Protein AF-E0ND37-F1 (afdb_monomer)

Solvent-accessible surface area (backbone atoms only — not comparable to full-atom values): 18775 Å² total; per-residue (Å²): 138,90,80,83,85,74,91,79,77,89,82,50,69,73,65,48,50,72,59,59,72,58,75,76,69,72,97,60,93,65,58,75,44,80,49,56,32,34,59,43,69,46,99,84,73,42,81,46,79,36,50,68,87,70,65,57,72,87,74,41,93,54,75,77,37,63,42,49,34,42,40,33,57,40,64,49,98,87,68,32,32,43,35,39,38,41,38,58,44,79,35,52,25,31,17,48,57,81,76,78,77,37,90,68,80,90,66,74,80,70,81,90,66,96,61,94,80,75,58,59,67,61,50,54,42,33,50,63,31,75,41,72,29,47,52,74,36,64,19,62,50,70,47,76,53,81,93,60,82,42,89,46,73,69,61,26,38,32,36,29,43,40,27,29,38,42,75,36,83,78,39,36,26,68,50,98,91,34,75,31,58,52,93,64,58,44,99,84,70,31,61,25,39,23,28,51,93,43,71,40,30,25,40,28,57,35,41,37,25,40,42,51,55,86,79,83,60,60,58,73,35,78,40,62,77,76,54,82,51,97,87,45,58,32,75,56,44,66,30,70,94,60,57,44,54,54,35,48,92,71,72,60,58,43,41,35,44,34,39,39,39,36,35,68,41,81,73,44,86,75,81,79,71,88,76,66,83,78,39,71,40,45,57,21,36,38,37,50,38,48,47,63,45,58,57,83,70,95,56,93,84,76,73,54,55,52,71,47,52,46,43,74,22,42,28,45,32,34,41,37,67

pLDDT: mean 73.29, std 17.71, range [32.44, 95.94]

Structure (mmCIF, N/CA/C/O backbone):
data_AF-E0ND37-F1
#
_entry.id   AF-E0ND37-F1
#
loop_
_atom_site.group_PDB
_atom_site.id
_atom_site.type_symbol
_atom_site.label_atom_id
_atom_site.label_alt_id
_atom_site.label_comp_id
_atom_site.label_asym_id
_atom_site.label_entity_id
_atom_site.label_seq_id
_atom_site.pdbx_PDB_ins_code
_atom_site.Cartn_x
_atom_site.Cartn_y
_atom_site.Cartn_z
_atom_site.occupancy
_atom_site.B_iso_or_equiv
_atom_site.auth_seq_id
_atom_site.auth_comp_id
_atom_site.auth_asym_id
_atom_site.auth_atom_id
_atom_site.pdbx_PDB_model_num
ATOM 1 N N . MET A 1 1 ? -39.762 -8.381 -19.586 1.00 32.69 1 MET A N 1
ATOM 2 C CA . MET A 1 1 ? -38.577 -9.189 -19.209 1.00 32.69 1 MET A CA 1
ATOM 3 C C . MET A 1 1 ? -37.412 -8.255 -18.938 1.00 32.69 1 MET A C 1
ATOM 5 O O . MET A 1 1 ? -36.973 -7.553 -19.835 1.00 32.69 1 MET A O 1
ATOM 9 N N . ASN A 1 2 ? -36.988 -8.199 -17.680 1.00 33.72 2 ASN A N 1
ATOM 10 C CA . ASN A 1 2 ? -36.024 -7.251 -17.135 1.00 33.72 2 ASN A CA 1
ATOM 11 C C . ASN A 1 2 ? -34.626 -7.901 -17.148 1.00 33.72 2 ASN A C 1
ATOM 13 O O . ASN A 1 2 ? -34.451 -8.954 -16.535 1.00 33.72 2 ASN A O 1
ATOM 17 N N . LYS A 1 3 ? -33.639 -7.326 -17.846 1.00 33.47 3 LYS A N 1
ATOM 18 C CA . LYS A 1 3 ? -32.223 -7.711 -17.699 1.00 33.47 3 LYS A CA 1
ATOM 19 C C . LYS A 1 3 ? -31.371 -6.460 -17.519 1.00 33.47 3 LYS A C 1
ATOM 21 O O . LYS A 1 3 ? -31.059 -5.736 -18.455 1.00 33.47 3 LYS A O 1
ATOM 26 N N . THR A 1 4 ? -31.012 -6.241 -16.264 1.00 33.81 4 THR A N 1
ATOM 27 C CA . THR A 1 4 ? -30.093 -5.236 -15.744 1.00 33.81 4 THR A CA 1
ATOM 28 C C . THR A 1 4 ? -28.696 -5.393 -16.354 1.00 33.81 4 THR A C 1
ATOM 30 O O . THR A 1 4 ? -28.002 -6.386 -16.126 1.00 33.81 4 THR A O 1
ATOM 33 N N . LEU A 1 5 ? -28.261 -4.377 -17.104 1.00 32.44 5 LEU A N 1
ATOM 34 C CA . LEU A 1 5 ? -26.879 -4.190 -17.550 1.00 32.44 5 LEU A CA 1
ATOM 35 C C . LEU A 1 5 ? -25.971 -3.997 -16.324 1.00 32.44 5 LEU A C 1
ATOM 37 O O . LEU A 1 5 ? -25.933 -2.938 -15.696 1.00 32.44 5 LEU A O 1
ATOM 41 N N . LYS A 1 6 ? -25.251 -5.059 -15.949 1.00 35.28 6 LYS A N 1
ATOM 42 C CA . LYS A 1 6 ? -24.263 -5.046 -14.866 1.00 35.28 6 LYS A CA 1
ATOM 43 C C . LYS A 1 6 ? -23.107 -4.096 -15.202 1.00 35.28 6 LYS A C 1
ATOM 45 O O . LYS A 1 6 ? -22.394 -4.288 -16.184 1.00 35.28 6 LYS A O 1
ATOM 50 N N . ARG A 1 7 ? -22.891 -3.126 -14.304 1.00 39.09 7 ARG A N 1
ATOM 51 C CA . ARG A 1 7 ? -21.672 -2.320 -14.105 1.00 39.09 7 ARG A CA 1
ATOM 52 C C . ARG A 1 7 ? -20.391 -3.085 -14.485 1.00 39.09 7 ARG A C 1
ATOM 54 O O . ARG A 1 7 ? -19.920 -3.918 -13.714 1.00 39.09 7 ARG A O 1
ATOM 61 N N . ARG A 1 8 ? -19.785 -2.757 -15.630 1.00 35.75 8 ARG A N 1
ATOM 62 C CA . ARG A 1 8 ? -18.406 -3.171 -15.970 1.00 35.75 8 ARG A CA 1
ATOM 63 C C . ARG A 1 8 ? -17.597 -2.119 -16.743 1.00 35.75 8 ARG A C 1
ATOM 65 O O . ARG A 1 8 ? -16.593 -2.460 -17.351 1.00 35.75 8 ARG A O 1
ATOM 72 N N . VAL A 1 9 ? -18.001 -0.845 -16.704 1.00 34.78 9 VAL A N 1
ATOM 73 C CA . VAL A 1 9 ? -17.451 0.183 -17.615 1.00 34.78 9 VAL A CA 1
ATOM 74 C C . VAL A 1 9 ? -16.392 1.111 -16.988 1.00 34.78 9 VAL A C 1
ATOM 76 O O . VAL A 1 9 ? -15.631 1.727 -17.717 1.00 34.78 9 VAL A O 1
ATOM 79 N N . PHE A 1 10 ? -16.197 1.159 -15.667 1.00 35.25 10 PHE A N 1
ATOM 80 C CA . PHE A 1 10 ? -15.344 2.203 -15.054 1.00 35.25 10 PHE A CA 1
ATOM 81 C C . PHE A 1 10 ? -13.968 1.757 -14.515 1.00 35.25 10 PHE A C 1
ATOM 83 O O . PHE A 1 10 ? -13.512 2.265 -13.499 1.00 35.25 10 PHE A O 1
ATOM 90 N N . ARG A 1 11 ? -13.266 0.830 -15.184 1.00 42.66 11 ARG A N 1
ATOM 91 C CA . ARG A 1 11 ? -11.842 0.527 -14.871 1.00 42.66 11 ARG A CA 1
ATOM 92 C C . ARG A 1 11 ? -10.844 0.874 -15.988 1.00 42.66 11 ARG A C 1
ATOM 94 O O . ARG A 1 11 ? -9.672 0.553 -15.862 1.00 42.66 11 ARG A O 1
ATOM 101 N N . HIS A 1 12 ? -11.281 1.516 -17.074 1.00 43.03 12 HIS A N 1
ATOM 102 C CA . HIS A 1 12 ? -10.443 1.713 -18.271 1.00 43.03 12 HIS A CA 1
ATOM 103 C C . HIS A 1 12 ? -10.025 3.167 -18.548 1.00 43.03 12 HIS A C 1
ATOM 105 O O . HIS A 1 12 ? -9.268 3.400 -19.485 1.00 43.03 12 HIS A O 1
ATOM 111 N N . THR A 1 13 ? -10.449 4.143 -17.740 1.00 44.44 13 THR A N 1
ATOM 112 C CA . THR A 1 13 ? -10.239 5.568 -18.053 1.00 44.44 13 THR A CA 1
ATOM 113 C C . THR A 1 13 ? -8.777 6.014 -17.919 1.00 44.44 13 THR A C 1
ATOM 115 O O . THR A 1 13 ? -8.304 6.785 -18.747 1.00 44.44 13 THR A O 1
ATOM 118 N N . ALA A 1 14 ? -8.027 5.491 -16.941 1.00 44.53 14 ALA A N 1
ATOM 119 C CA . ALA A 1 14 ? -6.601 5.814 -16.786 1.00 44.53 14 ALA A CA 1
ATOM 120 C C . ALA A 1 14 ? -5.729 5.144 -17.866 1.00 44.53 14 ALA A C 1
ATOM 122 O O . ALA A 1 14 ? -4.794 5.749 -18.384 1.00 44.53 14 ALA A O 1
ATOM 123 N N . LEU A 1 15 ? -6.092 3.918 -18.260 1.00 44.75 15 LEU A N 1
ATOM 124 C CA . LEU A 1 15 ? -5.370 3.128 -19.258 1.00 44.75 15 LEU A CA 1
ATOM 125 C C . LEU A 1 15 ? -5.496 3.722 -20.674 1.00 44.75 15 LEU A C 1
ATOM 127 O O . LEU A 1 15 ? -4.537 3.712 -21.441 1.00 44.75 15 LEU A O 1
ATOM 131 N N . TYR A 1 16 ? -6.669 4.272 -21.011 1.00 41.34 16 TYR A N 1
ATOM 132 C CA . TYR A 1 16 ? -6.922 4.894 -22.315 1.00 41.34 16 TYR A CA 1
ATOM 133 C C . TYR A 1 16 ? -6.215 6.244 -22.486 1.00 41.34 16 TYR A C 1
ATOM 135 O O . TYR A 1 16 ? -5.808 6.574 -23.597 1.00 41.34 16 TYR A O 1
ATOM 143 N N . ALA A 1 17 ? -6.023 7.010 -21.406 1.00 45.31 17 ALA A N 1
ATOM 144 C CA . ALA A 1 17 ? -5.330 8.297 -21.469 1.00 45.31 17 ALA A CA 1
ATOM 145 C C . ALA A 1 17 ? -3.858 8.136 -21.889 1.00 45.31 17 ALA A C 1
ATOM 147 O O . ALA A 1 17 ? -3.373 8.893 -22.726 1.00 45.31 17 ALA A O 1
ATOM 148 N N . ALA A 1 18 ? -3.168 7.105 -21.389 1.00 41.81 18 ALA A N 1
ATOM 149 C CA . ALA A 1 18 ? -1.790 6.810 -21.784 1.00 41.81 18 ALA A CA 1
ATOM 150 C C . ALA A 1 18 ? -1.661 6.392 -23.261 1.00 41.81 18 ALA A C 1
ATOM 152 O O . ALA A 1 18 ? -0.642 6.663 -23.884 1.00 41.81 18 ALA A O 1
ATOM 153 N N . ILE A 1 19 ? -2.691 5.762 -23.834 1.00 43.78 19 ILE A N 1
ATOM 154 C CA . ILE A 1 19 ? -2.711 5.360 -25.249 1.00 43.78 19 ILE A CA 1
ATOM 155 C C . ILE A 1 19 ? -3.055 6.562 -26.151 1.00 43.78 19 ILE A C 1
ATOM 157 O O . ILE A 1 19 ? -2.402 6.768 -27.169 1.00 43.78 19 ILE A O 1
ATOM 161 N N . LEU A 1 20 ? -4.035 7.389 -25.764 1.00 43.53 20 LEU A N 1
ATOM 162 C CA . LEU A 1 20 ? -4.524 8.518 -26.572 1.00 43.53 20 LEU A CA 1
ATOM 163 C C . LEU A 1 20 ? -3.588 9.736 -26.587 1.00 43.53 20 LEU A C 1
ATOM 165 O O . LEU A 1 20 ? -3.527 10.439 -27.596 1.00 43.53 20 LEU A O 1
ATOM 169 N N . MET A 1 21 ? -2.843 9.998 -25.507 1.00 46.16 21 MET A N 1
ATOM 170 C CA . MET A 1 21 ? -1.981 11.189 -25.428 1.00 46.16 21 MET A CA 1
ATOM 171 C C . MET A 1 21 ? -0.735 11.133 -26.330 1.00 46.16 21 MET A C 1
ATOM 173 O O . MET A 1 21 ? -0.086 12.159 -26.505 1.00 46.16 21 MET A O 1
ATOM 177 N N . PHE A 1 22 ? -0.414 9.988 -26.945 1.00 49.34 22 PHE A N 1
ATOM 178 C CA . PHE A 1 22 ? 0.781 9.844 -27.795 1.00 49.34 22 PHE A CA 1
ATOM 179 C C . PHE A 1 22 ? 0.488 9.532 -29.264 1.00 49.34 22 PHE A C 1
ATOM 181 O O . PHE A 1 22 ? 1.399 9.567 -30.087 1.00 49.34 22 PHE A O 1
ATOM 188 N N . SER A 1 23 ? -0.776 9.319 -29.634 1.00 40.38 23 SER A N 1
ATOM 189 C CA . SER A 1 23 ? -1.197 9.256 -31.041 1.00 40.38 23 SER A CA 1
ATOM 190 C C . SER A 1 23 ? -1.141 10.612 -31.766 1.00 40.38 23 SER A C 1
ATOM 192 O O . SER A 1 23 ? -1.279 10.647 -32.985 1.00 40.38 23 SER A O 1
ATOM 194 N N . HIS A 1 24 ? -0.913 11.726 -31.055 1.00 41.03 24 HIS A N 1
ATOM 195 C CA . HIS A 1 24 ? -0.895 13.074 -31.643 1.00 41.03 24 HIS A CA 1
ATOM 196 C C . HIS A 1 24 ? 0.490 13.637 -31.994 1.00 41.03 24 HIS A C 1
ATOM 198 O O . HIS A 1 24 ? 0.567 14.731 -32.550 1.00 41.03 24 HIS A O 1
ATOM 204 N N . THR A 1 25 ? 1.582 12.907 -31.758 1.00 42.94 25 THR A N 1
ATOM 205 C CA . THR A 1 25 ? 2.928 13.351 -32.154 1.00 42.94 25 THR A CA 1
ATOM 206 C C . THR A 1 25 ? 3.484 12.466 -33.267 1.00 42.94 25 THR A C 1
ATOM 208 O O . THR A 1 25 ? 4.205 11.515 -33.002 1.00 42.94 25 THR A O 1
ATOM 211 N N . GLY A 1 26 ? 3.126 12.800 -34.510 1.00 36.81 26 GLY A N 1
ATOM 212 C CA . GLY A 1 26 ? 3.921 12.549 -35.719 1.00 36.81 26 GLY A CA 1
ATOM 213 C C . GLY A 1 26 ? 4.283 11.100 -36.076 1.00 36.81 26 GLY A C 1
ATOM 214 O O . GLY A 1 26 ? 5.267 10.562 -35.589 1.00 36.81 26 GLY A O 1
ATOM 215 N N . GLY A 1 27 ? 3.566 10.538 -37.056 1.00 37.88 27 GLY A N 1
ATOM 216 C CA . GLY A 1 27 ? 4.151 9.722 -38.134 1.00 37.88 27 GLY A CA 1
ATOM 217 C C . GLY A 1 27 ? 5.128 8.605 -37.750 1.00 37.88 27 GLY A C 1
ATOM 218 O O . GLY A 1 27 ? 6.195 8.503 -38.341 1.00 37.88 27 GLY A O 1
ATOM 219 N N . GLY A 1 28 ? 4.772 7.750 -36.798 1.00 45.62 28 GLY A N 1
ATOM 220 C CA . GLY A 1 28 ? 5.502 6.518 -36.512 1.00 45.62 28 GLY A CA 1
ATOM 221 C C . GLY A 1 28 ? 4.582 5.566 -35.769 1.00 45.62 28 GLY A C 1
ATOM 222 O O . GLY A 1 28 ? 4.086 5.913 -34.701 1.00 45.62 28 GLY A O 1
ATOM 223 N N . GLY A 1 29 ? 4.288 4.403 -36.355 1.00 48.50 29 GLY A N 1
ATOM 224 C CA . GLY A 1 29 ? 3.382 3.414 -35.773 1.00 48.50 29 GLY A CA 1
ATOM 225 C C . GLY A 1 29 ? 3.858 2.984 -34.388 1.00 48.50 29 GLY A C 1
ATOM 226 O O . GLY A 1 29 ? 4.787 2.194 -34.260 1.00 48.50 29 GLY A O 1
ATOM 227 N N . ALA A 1 30 ? 3.240 3.532 -33.349 1.00 56.53 30 ALA A N 1
ATOM 228 C CA . ALA A 1 30 ? 3.523 3.172 -31.975 1.00 56.53 30 ALA A CA 1
ATOM 229 C C . ALA A 1 30 ? 2.706 1.940 -31.599 1.00 56.53 30 ALA A C 1
ATOM 231 O O . ALA A 1 30 ? 1.483 2.021 -31.474 1.00 56.53 30 ALA A O 1
ATOM 232 N N . GLN A 1 31 ? 3.371 0.805 -31.408 1.00 67.44 31 GLN A N 1
ATOM 233 C CA . GLN A 1 31 ? 2.721 -0.392 -30.892 1.00 67.44 31 GLN A CA 1
ATOM 234 C C . GLN A 1 31 ? 2.854 -0.411 -29.367 1.00 67.44 31 GLN A C 1
ATOM 236 O O . GLN A 1 31 ? 3.958 -0.435 -28.826 1.00 67.44 31 GLN A O 1
ATOM 241 N N . ALA A 1 32 ? 1.716 -0.351 -28.675 1.00 79.25 32 ALA A N 1
ATOM 242 C CA . ALA A 1 32 ? 1.649 -0.548 -27.234 1.00 79.25 32 ALA A CA 1
ATOM 243 C C . ALA A 1 32 ? 1.527 -2.049 -26.941 1.00 79.25 32 ALA A C 1
ATOM 245 O O . ALA A 1 32 ? 0.585 -2.706 -27.386 1.00 79.25 32 ALA A O 1
ATOM 246 N N . GLU A 1 33 ? 2.468 -2.589 -26.180 1.00 84.38 33 GLU A N 1
ATOM 247 C CA . GLU A 1 33 ? 2.463 -3.969 -25.713 1.00 84.38 33 GLU A CA 1
ATOM 248 C C . GLU A 1 33 ? 1.926 -4.032 -24.284 1.00 84.38 33 GLU A C 1
ATOM 250 O O . GLU A 1 33 ? 2.310 -3.244 -23.421 1.00 84.38 33 GLU A O 1
ATOM 255 N N . THR A 1 34 ? 1.039 -4.987 -24.012 1.00 86.06 34 THR A N 1
ATOM 256 C CA . THR A 1 34 ? 0.569 -5.269 -22.650 1.00 86.06 34 THR A CA 1
ATOM 257 C C . THR A 1 34 ? 1.223 -6.546 -22.155 1.00 86.06 34 THR A C 1
ATOM 259 O O . THR A 1 34 ? 1.099 -7.590 -22.789 1.00 86.06 34 THR A O 1
ATOM 262 N N . HIS A 1 35 ? 1.876 -6.469 -21.000 1.00 84.69 35 HIS A N 1
ATOM 263 C CA . HIS A 1 35 ? 2.583 -7.588 -20.387 1.00 84.69 35 HIS A CA 1
ATOM 264 C C . HIS A 1 35 ? 1.956 -7.915 -19.033 1.00 84.69 35 HIS A C 1
ATOM 266 O O . HIS A 1 35 ? 1.857 -7.046 -18.163 1.00 84.69 35 HIS A O 1
ATOM 272 N N . ASN A 1 36 ? 1.549 -9.171 -18.844 1.00 86.25 36 ASN A N 1
ATOM 273 C CA . ASN A 1 36 ? 0.969 -9.647 -17.589 1.00 86.25 36 ASN A CA 1
ATOM 274 C C . ASN A 1 36 ? 2.044 -10.249 -16.673 1.00 86.25 36 ASN A C 1
ATOM 276 O O . ASN A 1 36 ? 3.036 -10.831 -17.115 1.00 86.25 36 ASN A O 1
ATOM 280 N N . TYR A 1 37 ? 1.838 -10.126 -15.369 1.00 85.19 37 TYR A N 1
ATOM 281 C CA . TYR A 1 37 ? 2.651 -10.761 -14.335 1.00 85.19 37 TYR A CA 1
ATOM 282 C C . TYR A 1 37 ? 1.825 -10.900 -13.056 1.00 85.19 37 TYR A C 1
ATOM 284 O O . TYR A 1 37 ? 0.762 -10.302 -12.926 1.00 85.19 37 TYR A O 1
ATOM 292 N N . ALA A 1 38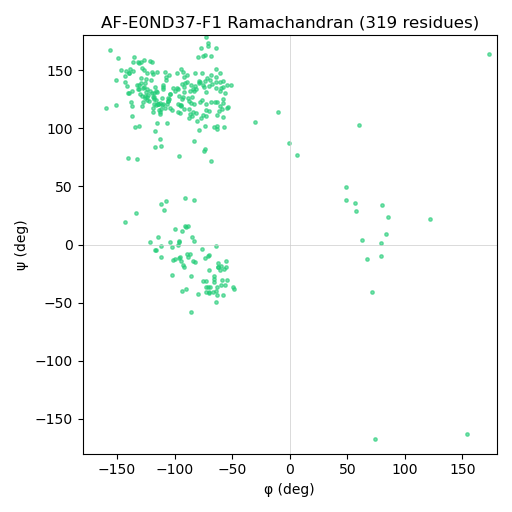 ? 2.296 -11.679 -12.093 1.00 85.44 38 ALA A N 1
ATOM 293 C CA . ALA A 1 38 ? 1.668 -11.791 -10.785 1.00 85.44 38 ALA A CA 1
ATOM 294 C C . ALA A 1 38 ? 2.670 -11.466 -9.685 1.00 85.44 38 ALA A C 1
ATOM 296 O O . ALA A 1 38 ? 3.861 -11.762 -9.802 1.00 85.44 38 ALA A O 1
ATOM 297 N N . ILE A 1 39 ? 2.166 -10.881 -8.602 1.00 84.56 39 ILE A N 1
ATOM 298 C CA . ILE A 1 39 ? 2.932 -10.676 -7.374 1.00 84.56 39 ILE A CA 1
ATOM 299 C C . ILE A 1 39 ? 2.257 -11.501 -6.293 1.00 84.56 39 ILE A C 1
ATOM 301 O O . ILE A 1 39 ? 1.076 -11.312 -6.002 1.00 84.56 39 ILE A O 1
ATOM 305 N N . VAL A 1 40 ? 2.992 -12.436 -5.708 1.00 80.50 40 VAL A N 1
ATOM 306 C CA . VAL A 1 40 ? 2.437 -13.383 -4.744 1.00 80.50 40 VAL A CA 1
ATOM 307 C C . VAL A 1 40 ? 3.293 -13.450 -3.496 1.00 80.50 40 VAL A C 1
ATOM 309 O O . VAL A 1 40 ? 4.485 -13.168 -3.526 1.00 80.50 40 VAL A O 1
ATOM 312 N N . MET A 1 41 ? 2.661 -13.857 -2.399 1.00 78.06 41 MET A N 1
ATOM 313 C CA . MET A 1 41 ? 3.387 -14.411 -1.264 1.00 78.06 41 MET A CA 1
ATOM 314 C C . MET A 1 41 ? 3.525 -15.908 -1.525 1.00 78.06 41 MET A C 1
ATOM 316 O O . MET A 1 41 ? 2.520 -16.580 -1.776 1.00 78.06 41 MET A O 1
ATOM 320 N N . ASN A 1 42 ? 4.751 -16.420 -1.530 1.00 74.56 42 ASN A N 1
ATOM 321 C CA . ASN A 1 42 ? 5.003 -17.848 -1.674 1.00 74.56 42 ASN A CA 1
ATOM 322 C C . ASN A 1 42 ? 4.624 -18.609 -0.384 1.00 74.56 42 ASN A C 1
ATOM 324 O O . ASN A 1 42 ? 4.216 -18.019 0.616 1.00 74.56 42 ASN A O 1
ATOM 328 N N . GLU A 1 43 ? 4.776 -19.933 -0.388 1.00 73.69 43 GLU A N 1
ATOM 329 C CA . GLU A 1 43 ? 4.438 -20.793 0.760 1.00 73.69 43 GLU A CA 1
ATOM 330 C C . GLU A 1 43 ? 5.260 -20.493 2.023 1.00 73.69 43 GLU A C 1
ATOM 332 O O . GLU A 1 43 ? 4.838 -20.819 3.128 1.00 73.69 43 GLU A O 1
ATOM 337 N N . ARG A 1 44 ? 6.411 -19.830 1.872 1.00 71.50 44 ARG A N 1
ATOM 338 C CA . ARG A 1 44 ? 7.280 -19.376 2.967 1.00 71.50 44 ARG A CA 1
ATOM 339 C C . ARG A 1 44 ? 6.978 -17.938 3.398 1.00 71.50 44 ARG A C 1
ATOM 341 O O . ARG A 1 44 ? 7.770 -17.348 4.123 1.00 71.50 44 ARG A O 1
ATOM 348 N N . ASN A 1 45 ? 5.862 -17.370 2.935 1.00 71.44 45 ASN A N 1
ATOM 349 C CA . ASN A 1 45 ? 5.470 -15.982 3.162 1.00 71.44 45 ASN A CA 1
ATOM 350 C C . ASN A 1 45 ? 6.528 -14.965 2.690 1.00 71.44 45 ASN A C 1
ATOM 352 O O . ASN A 1 45 ? 6.717 -13.925 3.309 1.00 71.44 45 ASN A O 1
ATOM 356 N N . GLN A 1 46 ? 7.211 -15.263 1.583 1.00 73.94 46 GLN A N 1
ATOM 357 C CA . GLN A 1 46 ? 8.143 -14.346 0.928 1.00 73.94 46 GLN A CA 1
ATOM 358 C C . GLN A 1 46 ? 7.529 -13.823 -0.369 1.00 73.94 46 GLN A C 1
ATOM 360 O O . GLN A 1 46 ? 6.833 -14.552 -1.082 1.00 73.94 46 GLN A O 1
ATOM 365 N N . LEU A 1 47 ? 7.813 -12.565 -0.685 1.00 78.25 47 LEU A N 1
ATOM 366 C CA . LEU A 1 47 ? 7.405 -11.928 -1.931 1.00 78.25 47 LEU A CA 1
ATOM 367 C C . LEU A 1 47 ? 8.059 -12.595 -3.148 1.00 78.25 47 LEU A C 1
ATOM 369 O O . LEU A 1 47 ? 9.268 -12.821 -3.179 1.00 78.25 47 LEU A O 1
ATOM 373 N N . ASP A 1 48 ? 7.256 -12.841 -4.177 1.00 78.06 48 ASP A N 1
ATOM 374 C CA . ASP A 1 48 ? 7.682 -13.456 -5.429 1.00 78.06 48 ASP A CA 1
ATOM 375 C C . ASP A 1 48 ? 6.975 -12.788 -6.618 1.00 78.06 48 ASP A C 1
ATOM 377 O O . ASP A 1 48 ? 5.771 -12.513 -6.573 1.00 78.06 48 ASP A O 1
ATOM 381 N N . VAL A 1 49 ? 7.728 -12.517 -7.688 1.00 81.38 49 VAL A N 1
ATOM 382 C CA . VAL A 1 49 ? 7.215 -11.908 -8.922 1.00 81.38 49 VAL A CA 1
ATOM 383 C C . VAL A 1 49 ? 7.295 -12.928 -10.043 1.00 81.38 49 VAL A C 1
ATOM 385 O O . VAL A 1 49 ? 8.375 -13.274 -10.522 1.00 81.38 49 VAL A O 1
ATOM 388 N N . ARG A 1 50 ? 6.128 -13.371 -10.506 1.00 80.94 50 ARG A N 1
ATOM 389 C CA . ARG A 1 50 ? 5.996 -14.416 -11.522 1.00 80.94 50 ARG A CA 1
ATOM 390 C C . ARG A 1 50 ? 5.599 -13.804 -12.850 1.00 80.94 50 ARG A C 1
ATOM 392 O O . ARG A 1 50 ? 4.612 -13.075 -12.935 1.00 80.94 50 ARG A O 1
ATOM 399 N N . ARG A 1 51 ? 6.367 -14.093 -13.897 1.00 79.31 51 ARG A N 1
ATOM 400 C CA . ARG A 1 51 ? 6.058 -13.636 -15.258 1.00 79.31 51 ARG A CA 1
ATOM 401 C C . ARG A 1 51 ? 4.894 -14.429 -15.837 1.00 79.31 51 ARG A C 1
ATOM 403 O O . ARG A 1 51 ? 4.570 -15.508 -15.339 1.00 79.31 51 ARG A O 1
ATOM 410 N N . ASP A 1 52 ? 4.295 -13.906 -16.900 1.00 74.38 52 ASP A N 1
ATOM 411 C CA . ASP A 1 52 ? 3.322 -14.666 -17.681 1.00 74.38 52 ASP A CA 1
ATOM 412 C C . ASP A 1 52 ? 3.883 -16.050 -18.068 1.00 74.38 52 ASP A C 1
ATOM 414 O O . ASP A 1 52 ? 5.069 -16.190 -18.379 1.00 74.38 52 ASP A O 1
ATOM 418 N N . GLY A 1 53 ? 3.054 -17.086 -17.945 1.00 74.94 53 GLY A N 1
ATOM 419 C CA . GLY A 1 53 ? 3.447 -18.492 -18.109 1.00 74.94 53 GLY A CA 1
ATOM 420 C C . GLY A 1 53 ? 4.156 -19.155 -16.912 1.00 74.94 53 GLY A C 1
ATOM 421 O O . GLY A 1 53 ? 4.295 -20.375 -16.909 1.00 74.94 53 GLY A O 1
ATOM 422 N N . GLN A 1 54 ? 4.566 -18.414 -15.872 1.00 75.38 54 GLN A N 1
ATOM 423 C CA . GLN A 1 54 ? 5.197 -18.976 -14.655 1.00 75.38 54 GLN A CA 1
ATOM 424 C C . GLN A 1 54 ? 4.218 -19.201 -13.492 1.00 75.38 54 GLN A C 1
ATOM 426 O O . GLN A 1 54 ? 4.614 -19.589 -12.391 1.00 75.38 54 GLN A O 1
ATOM 431 N N . TYR A 1 55 ? 2.934 -18.925 -13.697 1.00 73.81 55 TYR A N 1
ATOM 432 C CA . TYR A 1 55 ? 1.894 -19.135 -12.700 1.00 73.81 55 TYR A CA 1
ATOM 433 C C . TYR A 1 55 ? 0.589 -19.539 -13.375 1.00 73.81 55 TYR A C 1
ATOM 435 O O . TYR A 1 55 ? 0.297 -19.128 -14.496 1.00 73.81 55 TYR A O 1
ATOM 443 N N . GLN A 1 56 ? -0.225 -20.324 -12.673 1.00 70.00 56 GLN A N 1
ATOM 444 C CA . GLN A 1 56 ? -1.596 -20.579 -13.093 1.00 70.00 56 GLN A CA 1
ATOM 445 C C . GLN A 1 56 ? -2.528 -19.629 -12.352 1.00 70.00 56 GLN A C 1
ATOM 447 O O . GLN A 1 56 ? -2.530 -19.569 -11.122 1.00 70.00 56 GLN A O 1
ATOM 452 N N . LYS A 1 57 ? -3.378 -18.914 -13.088 1.00 69.44 57 LYS A N 1
ATOM 453 C CA . LYS A 1 57 ? -4.338 -17.969 -12.500 1.00 69.44 57 LYS A CA 1
ATOM 454 C C . LYS A 1 57 ? -5.301 -18.635 -11.508 1.00 69.44 57 LYS A C 1
ATOM 456 O O . LYS A 1 57 ? -5.723 -18.006 -10.544 1.00 69.44 57 LYS A O 1
ATOM 461 N N . SER A 1 58 ? -5.614 -19.914 -11.717 1.00 65.25 58 SER A N 1
ATOM 462 C CA . SER A 1 58 ? -6.414 -20.751 -10.811 1.00 65.25 58 SER A CA 1
ATOM 463 C C . SER A 1 58 ? -5.742 -21.015 -9.460 1.00 65.25 58 SER A C 1
ATOM 465 O O . SER A 1 58 ? -6.443 -21.214 -8.475 1.00 65.25 58 SER A O 1
ATOM 467 N N . THR A 1 59 ? -4.407 -20.995 -9.405 1.00 66.00 59 THR A N 1
ATOM 468 C CA . THR A 1 59 ? -3.621 -21.266 -8.186 1.00 66.00 59 THR A CA 1
ATOM 469 C C . THR A 1 59 ? -3.341 -20.022 -7.345 1.00 66.00 59 THR A C 1
ATOM 471 O O . THR A 1 59 ? -2.842 -20.125 -6.226 1.00 66.00 59 THR A O 1
ATOM 474 N N . LEU A 1 60 ? -3.677 -18.832 -7.851 1.00 68.25 60 LEU A N 1
ATOM 475 C CA . LEU A 1 60 ? -3.574 -17.601 -7.079 1.00 68.25 60 LEU A CA 1
ATOM 476 C C . LEU A 1 60 ? -4.688 -17.584 -6.026 1.00 68.25 60 LEU A C 1
ATOM 478 O O . LEU A 1 60 ? -5.860 -17.428 -6.370 1.00 68.25 60 LEU A O 1
ATOM 482 N N . LYS A 1 61 ? -4.312 -17.724 -4.745 1.00 60.56 61 LYS A N 1
ATOM 483 C CA . LYS A 1 61 ? -5.234 -17.649 -3.590 1.00 60.56 61 LYS A CA 1
ATOM 484 C C . LYS A 1 61 ? -6.149 -16.420 -3.662 1.00 60.56 61 LYS A C 1
ATOM 486 O O . LYS A 1 61 ? -7.339 -16.529 -3.394 1.00 60.56 61 LYS A O 1
ATOM 491 N N . ASP A 1 62 ? -5.596 -15.297 -4.119 1.00 63.50 62 ASP A N 1
ATOM 492 C CA . ASP A 1 62 ? -6.334 -14.079 -4.432 1.00 63.50 62 ASP A CA 1
ATOM 493 C C . ASP A 1 62 ? -6.236 -13.804 -5.937 1.00 63.50 62 ASP A C 1
ATOM 495 O O . ASP A 1 62 ? -5.211 -13.324 -6.429 1.00 63.50 62 ASP A O 1
ATOM 499 N N . LYS A 1 63 ? -7.317 -14.072 -6.681 1.00 52.56 63 LYS A N 1
ATOM 500 C CA . LYS A 1 63 ? -7.414 -13.820 -8.136 1.00 52.56 63 LYS A CA 1
ATOM 501 C C . LYS A 1 63 ? -7.123 -12.358 -8.533 1.00 52.56 63 LYS A C 1
ATOM 503 O O . LYS A 1 63 ? -6.885 -12.091 -9.707 1.00 52.56 63 LYS A O 1
ATOM 508 N N . ASP A 1 64 ? -7.109 -11.441 -7.563 1.00 59.41 64 ASP A N 1
ATOM 509 C CA . ASP A 1 64 ? -6.825 -10.007 -7.709 1.00 59.41 64 ASP A CA 1
ATOM 510 C C . ASP A 1 64 ? -5.323 -9.659 -7.725 1.00 59.41 64 ASP A C 1
ATOM 512 O O . ASP A 1 64 ? -4.974 -8.481 -7.748 1.00 59.41 64 ASP A O 1
ATOM 516 N N . ARG A 1 65 ? -4.415 -10.643 -7.670 1.00 73.56 65 ARG A N 1
ATOM 517 C CA . ARG A 1 65 ? -2.954 -10.413 -7.616 1.00 73.56 65 ARG A CA 1
ATOM 518 C C . ARG A 1 65 ? -2.236 -10.491 -8.968 1.00 73.56 65 ARG A C 1
ATOM 520 O O . ARG A 1 65 ? -1.016 -10.336 -9.031 1.00 73.56 65 ARG A O 1
ATOM 527 N N . GLU A 1 66 ? -2.991 -10.683 -10.047 1.00 80.25 66 GLU A N 1
ATOM 528 C CA . GLU A 1 66 ? -2.504 -10.431 -11.404 1.00 80.25 66 GLU A CA 1
ATOM 529 C C . GLU A 1 66 ? -2.321 -8.921 -11.610 1.00 80.25 66 GLU A C 1
ATOM 531 O O . GLU A 1 66 ? -3.078 -8.083 -11.104 1.00 80.25 66 GLU A O 1
ATOM 536 N N . ARG A 1 67 ? -1.265 -8.572 -12.326 1.00 83.44 67 ARG A N 1
ATOM 537 C CA . ARG A 1 67 ? -0.852 -7.220 -12.661 1.00 83.44 67 ARG A CA 1
ATOM 538 C C . ARG A 1 67 ? -0.566 -7.170 -14.148 1.00 83.44 67 ARG A C 1
ATOM 540 O O . ARG A 1 67 ? -0.255 -8.177 -14.784 1.00 83.44 67 ARG A O 1
ATOM 547 N N . LYS A 1 68 ? -0.650 -5.967 -14.690 1.00 85.12 68 LYS A N 1
ATOM 548 C CA . LYS A 1 68 ? -0.256 -5.690 -16.060 1.00 85.12 68 LYS A CA 1
ATOM 549 C C . LYS A 1 68 ? 0.540 -4.406 -16.094 1.00 85.12 68 LYS A C 1
ATOM 551 O O . LYS A 1 68 ? 0.284 -3.498 -15.303 1.00 85.12 68 LYS A O 1
ATOM 556 N N . PHE A 1 69 ? 1.463 -4.335 -17.031 1.00 86.69 69 PHE A N 1
ATOM 557 C CA . PHE A 1 69 ? 2.073 -3.078 -17.415 1.00 86.69 69 PHE A CA 1
ATOM 558 C C . PHE A 1 69 ? 1.948 -2.891 -18.918 1.00 86.69 69 PHE A C 1
ATOM 560 O O . PHE A 1 69 ? 1.881 -3.860 -19.678 1.00 86.69 69 PHE A O 1
ATOM 567 N N . ILE A 1 70 ? 1.879 -1.631 -19.329 1.00 85.94 70 ILE A N 1
ATOM 568 C CA . ILE A 1 70 ? 1.932 -1.254 -20.738 1.00 85.94 70 ILE A CA 1
ATOM 569 C C . ILE A 1 70 ? 3.344 -0.792 -21.031 1.00 85.94 70 ILE A C 1
ATOM 571 O O . ILE A 1 70 ? 3.882 0.029 -20.290 1.00 85.94 70 ILE A O 1
ATOM 575 N N . TYR A 1 71 ? 3.914 -1.304 -22.111 1.00 87.12 71 TYR A N 1
ATOM 576 C CA . TYR A 1 71 ? 5.174 -0.850 -22.664 1.00 87.12 71 TYR A CA 1
ATOM 577 C C . TYR A 1 71 ? 4.950 -0.325 -24.078 1.00 87.12 71 TYR A C 1
ATOM 579 O O . TYR A 1 71 ? 4.398 -1.021 -24.924 1.00 87.12 71 TYR A O 1
ATOM 587 N N . THR A 1 72 ? 5.399 0.896 -24.336 1.00 85.94 72 THR A N 1
ATOM 588 C CA . THR A 1 72 ? 5.398 1.488 -25.672 1.00 85.94 72 THR A CA 1
ATOM 589 C C . THR A 1 72 ? 6.814 1.913 -26.008 1.00 85.94 72 THR A C 1
ATOM 591 O O . THR A 1 72 ? 7.480 2.566 -25.201 1.00 85.94 72 THR A O 1
ATOM 594 N N . SER A 1 73 ? 7.261 1.578 -27.215 1.00 83.31 73 SER A N 1
ATOM 595 C CA . SER A 1 73 ? 8.535 2.043 -27.748 1.00 83.31 73 SER A CA 1
ATOM 596 C C . SER A 1 73 ? 8.326 2.722 -29.092 1.00 83.31 73 SER A C 1
ATOM 598 O O . SER A 1 73 ? 7.692 2.165 -29.985 1.00 83.31 73 SER A O 1
ATOM 600 N N . GLN A 1 74 ? 8.838 3.941 -29.230 1.00 83.38 74 GLN A N 1
ATOM 601 C CA . GLN A 1 74 ? 8.755 4.727 -30.459 1.00 83.38 74 GLN A CA 1
ATOM 602 C C . GLN A 1 74 ? 10.141 5.231 -30.832 1.00 83.38 74 GLN A C 1
ATOM 604 O O . GLN A 1 74 ? 10.910 5.614 -29.957 1.00 83.38 74 GLN A O 1
ATOM 609 N N . LYS A 1 75 ? 10.461 5.284 -32.122 1.00 81.62 75 LYS A N 1
ATOM 610 C CA . LYS A 1 75 ? 11.694 5.910 -32.607 1.00 81.62 75 LYS A CA 1
ATOM 611 C C . LYS A 1 75 ? 11.337 7.244 -33.249 1.00 81.62 75 LYS A C 1
ATOM 613 O O . LYS A 1 75 ? 10.497 7.272 -34.143 1.00 81.62 75 LYS A O 1
ATOM 618 N N . ASN A 1 76 ? 11.929 8.339 -32.779 1.00 77.44 76 ASN A N 1
ATOM 619 C CA . ASN A 1 76 ? 11.727 9.649 -33.397 1.00 77.44 76 ASN A CA 1
ATOM 620 C C . ASN A 1 76 ? 12.552 9.780 -34.694 1.00 77.44 76 ASN A C 1
ATOM 622 O O . ASN A 1 76 ? 13.433 8.963 -34.972 1.00 77.44 76 ASN A O 1
ATOM 626 N N . SER A 1 77 ? 12.295 10.832 -35.479 1.00 72.81 77 SER A N 1
ATOM 627 C CA . SER A 1 77 ? 13.001 11.092 -36.747 1.00 72.81 77 SER A CA 1
ATOM 628 C C . SER A 1 77 ? 14.516 11.285 -36.586 1.00 72.81 77 SER A C 1
ATOM 630 O O . SER A 1 77 ? 15.258 11.076 -37.537 1.00 72.81 77 SER A O 1
ATOM 632 N N . GLY A 1 78 ? 14.981 11.640 -35.381 1.00 72.12 78 GLY A N 1
ATOM 633 C CA . GLY A 1 78 ? 16.400 11.741 -35.017 1.00 72.12 78 GLY A CA 1
ATOM 634 C C . GLY A 1 78 ? 17.031 10.417 -34.571 1.00 72.12 78 GLY A C 1
ATOM 635 O O . GLY A 1 78 ? 18.166 10.396 -34.108 1.00 72.12 78 GLY A O 1
ATOM 636 N N . GLY A 1 79 ? 16.299 9.306 -34.670 1.00 72.25 79 GLY A N 1
ATOM 637 C CA . GLY A 1 79 ? 16.775 7.974 -34.322 1.00 72.25 79 GLY A CA 1
ATOM 638 C C . GLY A 1 79 ? 16.775 7.642 -32.828 1.00 72.25 79 GLY A C 1
ATOM 639 O O . GLY A 1 79 ? 17.148 6.522 -32.477 1.00 72.25 79 GLY A O 1
ATOM 640 N N . GLN A 1 80 ? 16.319 8.555 -31.968 1.00 75.69 80 GLN A N 1
ATOM 641 C CA . GLN A 1 80 ? 16.212 8.335 -30.528 1.00 75.69 80 GLN A CA 1
ATOM 642 C C . GLN A 1 80 ? 14.970 7.508 -30.194 1.00 75.69 80 GLN A C 1
ATOM 644 O O . GLN A 1 80 ? 13.888 7.718 -30.749 1.00 75.69 80 GLN A O 1
ATOM 649 N N . GLN A 1 81 ? 15.125 6.580 -29.256 1.00 80.81 81 GLN A N 1
ATOM 650 C CA . GLN A 1 81 ? 14.067 5.686 -28.810 1.00 80.81 81 GLN A CA 1
ATOM 651 C C . GLN A 1 81 ? 13.356 6.250 -27.573 1.00 80.81 81 GLN A C 1
ATOM 653 O O . GLN A 1 81 ? 13.957 6.436 -26.525 1.00 80.81 81 GLN A O 1
ATOM 658 N N . ASN A 1 82 ? 12.058 6.490 -27.655 1.00 82.69 82 ASN A N 1
ATOM 659 C CA . ASN A 1 82 ? 11.232 6.893 -26.527 1.00 82.69 82 ASN A CA 1
ATOM 660 C C . ASN A 1 82 ? 10.536 5.662 -25.956 1.00 82.69 82 ASN A C 1
ATOM 662 O O . ASN A 1 82 ? 9.702 5.046 -26.620 1.00 82.69 82 ASN A O 1
ATOM 666 N N . ASN A 1 83 ? 10.894 5.303 -24.727 1.00 84.25 83 ASN A N 1
ATOM 667 C CA . ASN A 1 83 ? 10.323 4.178 -24.004 1.00 84.25 83 ASN A CA 1
ATOM 668 C C . ASN A 1 83 ? 9.375 4.690 -22.925 1.00 84.25 83 ASN A C 1
ATOM 670 O O . ASN A 1 83 ? 9.774 5.452 -22.041 1.00 84.25 83 ASN A O 1
ATOM 674 N N . PHE A 1 84 ? 8.132 4.229 -22.975 1.00 86.19 84 PHE A N 1
ATOM 675 C CA . PHE A 1 84 ? 7.123 4.516 -21.969 1.00 86.19 84 PHE A CA 1
ATOM 676 C C . PHE A 1 84 ? 6.665 3.228 -21.299 1.00 86.19 84 PHE A C 1
ATOM 678 O O . PHE A 1 84 ? 6.329 2.262 -21.982 1.00 86.19 84 PHE A O 1
ATOM 685 N N . ILE A 1 85 ? 6.649 3.218 -19.968 1.00 88.00 85 ILE A N 1
ATOM 686 C CA . ILE A 1 85 ? 6.166 2.092 -19.172 1.00 88.00 85 ILE A CA 1
ATOM 687 C C . ILE A 1 85 ? 5.151 2.611 -18.162 1.00 88.00 85 ILE A C 1
ATOM 689 O O . ILE A 1 85 ? 5.447 3.527 -17.396 1.00 88.00 85 ILE A O 1
ATOM 693 N N . SER A 1 86 ? 3.969 2.003 -18.135 1.00 89.38 86 SER A N 1
ATOM 694 C CA . SER A 1 86 ? 2.918 2.348 -17.182 1.00 89.38 86 SER A CA 1
ATOM 695 C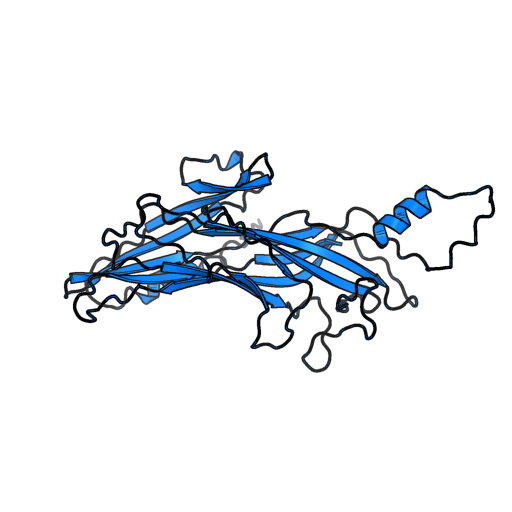 C . SER A 1 86 ? 2.488 1.138 -16.368 1.00 89.38 86 SER A C 1
ATOM 697 O O . SER A 1 86 ? 2.147 0.094 -16.929 1.00 89.38 86 SER A O 1
ATOM 699 N N . PHE A 1 87 ? 2.480 1.312 -15.050 1.00 89.44 87 PHE A N 1
ATOM 700 C CA . PHE A 1 87 ? 1.951 0.370 -14.075 1.00 89.44 87 PHE A CA 1
ATOM 701 C C . PHE A 1 87 ? 0.644 0.898 -13.471 1.00 89.44 87 PHE A C 1
ATOM 703 O O . PHE A 1 87 ? 0.445 2.107 -13.298 1.00 89.44 87 PHE A O 1
ATOM 710 N N . ASP A 1 88 ? -0.237 -0.036 -13.126 1.00 85.69 88 ASP A N 1
ATOM 711 C CA . ASP A 1 88 ? -1.452 0.225 -12.362 1.00 85.69 88 ASP A CA 1
ATOM 712 C C . ASP A 1 88 ? -1.624 -0.873 -11.306 1.00 85.69 88 ASP A C 1
ATOM 714 O O . ASP A 1 88 ? -1.723 -2.066 -11.612 1.00 85.69 88 ASP A O 1
ATOM 718 N N . ASN A 1 89 ? -1.626 -0.458 -10.045 1.00 84.19 89 ASN A N 1
ATOM 719 C CA . ASN A 1 89 ? -1.844 -1.313 -8.892 1.00 84.19 89 ASN A CA 1
ATOM 720 C C . ASN A 1 89 ? -3.201 -0.995 -8.264 1.00 84.19 89 ASN A C 1
ATOM 722 O O . ASN A 1 89 ? -3.530 0.164 -8.046 1.00 84.19 89 ASN A O 1
ATOM 726 N N . THR A 1 90 ? -3.978 -2.025 -7.947 1.00 84.88 90 THR A N 1
ATOM 727 C CA . THR A 1 90 ? -5.329 -1.882 -7.381 1.00 84.88 90 THR A CA 1
ATOM 728 C C . THR A 1 90 ? -5.557 -2.804 -6.180 1.00 84.88 90 THR A C 1
ATOM 730 O O . THR A 1 90 ? -6.685 -3.222 -5.917 1.00 84.88 90 THR A O 1
ATOM 733 N N . ASP A 1 91 ? -4.484 -3.167 -5.468 1.00 90.00 91 ASP A N 1
ATOM 734 C CA . ASP A 1 91 ? -4.573 -4.058 -4.309 1.00 90.00 91 ASP A CA 1
ATOM 735 C C . ASP A 1 91 ? -5.241 -3.407 -3.087 1.00 90.00 91 ASP A C 1
ATOM 737 O O . ASP A 1 91 ? -5.511 -2.207 -3.033 1.00 90.00 91 ASP A O 1
ATOM 741 N N . THR A 1 92 ? -5.467 -4.215 -2.056 1.00 91.62 92 THR A N 1
ATOM 742 C CA . THR A 1 92 ? -5.985 -3.766 -0.764 1.00 91.62 92 THR A CA 1
ATOM 743 C C . THR A 1 92 ? -5.156 -4.342 0.373 1.00 91.62 92 THR A C 1
ATOM 745 O O . THR A 1 92 ? -4.919 -5.549 0.409 1.00 91.62 92 THR A O 1
ATOM 748 N N . LEU A 1 93 ? -4.796 -3.490 1.327 1.00 93.38 93 LEU A N 1
ATOM 749 C CA . LEU A 1 93 ? -4.199 -3.856 2.604 1.00 93.38 93 LEU A CA 1
ATOM 750 C C . LEU A 1 93 ? -5.298 -3.907 3.668 1.00 93.38 93 LEU A C 1
ATOM 752 O O . LEU A 1 93 ? -5.979 -2.905 3.898 1.00 93.38 93 LEU A O 1
ATOM 756 N N . VAL A 1 94 ? -5.477 -5.071 4.294 1.00 93.19 94 VAL A N 1
ATOM 757 C CA . VAL A 1 94 ? -6.577 -5.318 5.232 1.00 93.19 94 VAL A CA 1
ATOM 758 C C . VAL A 1 94 ? -6.075 -5.926 6.532 1.00 93.19 94 VAL A C 1
ATOM 760 O O . VAL A 1 94 ? -5.420 -6.972 6.532 1.00 93.19 94 VAL A O 1
ATOM 763 N N . SER A 1 95 ? -6.490 -5.322 7.638 1.00 91.12 95 SER A N 1
ATOM 764 C CA . SER A 1 95 ? -6.516 -5.955 8.959 1.00 91.12 95 SER A CA 1
ATOM 765 C C . SER A 1 95 ? -7.964 -6.165 9.340 1.00 91.12 95 SER A C 1
ATOM 767 O O . SER A 1 95 ? -8.793 -5.290 9.099 1.00 91.12 95 SER A O 1
ATOM 769 N N . ARG A 1 96 ? -8.291 -7.344 9.861 1.00 89.25 96 ARG A N 1
ATOM 770 C CA . ARG A 1 96 ? -9.672 -7.713 10.162 1.00 89.25 96 ARG A CA 1
ATOM 771 C C . ARG A 1 96 ? -9.769 -8.144 11.606 1.00 89.25 96 ARG A C 1
ATOM 773 O O . ARG A 1 96 ? -9.046 -9.050 12.016 1.00 89.25 96 ARG A O 1
ATOM 780 N N . GLN A 1 97 ? -10.686 -7.522 12.334 1.00 83.12 97 GLN A N 1
ATOM 781 C CA . GLN A 1 97 ? -11.062 -7.979 13.655 1.00 83.12 97 GLN A CA 1
ATOM 782 C C . GLN A 1 97 ? -11.713 -9.356 13.531 1.00 83.12 97 GLN A C 1
ATOM 784 O O . GLN A 1 97 ? -12.681 -9.544 12.793 1.00 83.12 97 GLN A O 1
ATOM 789 N N . SER A 1 98 ? -11.152 -10.339 14.230 1.00 70.75 98 SER A N 1
ATOM 790 C CA . SER A 1 98 ? -11.754 -11.665 14.333 1.00 70.75 98 SER A CA 1
ATOM 791 C C . SER A 1 98 ? -12.587 -11.732 15.608 1.00 70.75 98 SER A C 1
ATOM 793 O O . SER A 1 98 ? -12.057 -11.579 16.707 1.00 70.75 98 SER A O 1
ATOM 795 N N . GLY A 1 99 ? -13.891 -11.965 15.464 1.00 69.69 99 GLY A N 1
ATOM 796 C CA . GLY A 1 99 ? -14.816 -12.072 16.592 1.00 69.69 99 GLY A CA 1
ATOM 797 C C . GLY A 1 99 ? -15.159 -10.732 17.253 1.00 69.69 99 GLY A C 1
ATOM 798 O O . GLY A 1 99 ? -14.912 -9.657 16.714 1.00 69.69 99 GLY A O 1
ATOM 799 N N . THR A 1 100 ? -15.782 -10.800 18.427 1.00 64.81 100 THR A N 1
ATOM 800 C CA . THR A 1 100 ? -16.279 -9.624 19.153 1.00 64.81 100 THR A CA 1
ATOM 801 C C . THR A 1 100 ? -15.136 -8.859 19.828 1.00 64.81 100 THR A C 1
ATOM 803 O O . THR A 1 100 ? -14.414 -9.428 20.645 1.00 64.81 100 THR A O 1
ATOM 806 N N . ALA A 1 101 ? -14.994 -7.562 19.538 1.00 64.56 101 ALA A N 1
ATOM 807 C CA . ALA A 1 101 ? -14.116 -6.666 20.296 1.00 64.56 101 ALA A CA 1
ATOM 808 C C . ALA A 1 101 ? -14.788 -6.265 21.625 1.00 64.56 101 ALA A C 1
ATOM 810 O O . ALA A 1 101 ? -15.890 -5.720 21.622 1.00 64.56 101 ALA A O 1
ATOM 811 N N . VAL A 1 102 ? -14.141 -6.538 22.765 1.00 60.50 102 VAL A N 1
ATOM 812 C CA . VAL A 1 102 ? -14.708 -6.322 24.112 1.00 60.50 102 VAL A CA 1
ATOM 813 C C . VAL A 1 102 ? -13.907 -5.286 24.901 1.00 60.50 102 VAL A C 1
ATOM 815 O O . VAL A 1 102 ? -12.914 -5.606 25.548 1.00 60.50 102 VAL A O 1
ATOM 818 N N . PHE A 1 103 ? -14.359 -4.036 24.925 1.00 64.81 103 PHE A N 1
ATOM 819 C CA . PHE A 1 103 ? -13.698 -2.983 25.699 1.00 64.81 103 PHE A CA 1
ATOM 820 C C . PHE A 1 103 ? -13.961 -3.145 27.202 1.00 64.81 103 PHE A C 1
ATOM 822 O O . PHE A 1 103 ? -15.032 -2.811 27.704 1.00 64.81 103 PHE A O 1
ATOM 829 N N . GLY A 1 104 ? -12.984 -3.680 27.935 1.00 49.97 104 GLY A N 1
ATOM 830 C CA . GLY A 1 104 ? -13.060 -3.805 29.389 1.00 49.97 104 GLY A CA 1
ATOM 831 C C . GLY A 1 104 ? -12.820 -2.474 30.109 1.00 49.97 104 GLY A C 1
ATOM 832 O O . GLY A 1 104 ? -12.009 -1.651 29.687 1.00 49.97 104 GLY A O 1
ATOM 833 N N . THR A 1 105 ? -13.471 -2.270 31.255 1.00 40.12 105 THR A N 1
ATOM 834 C CA . THR A 1 105 ? -13.023 -1.266 32.223 1.00 40.12 105 THR A CA 1
ATOM 835 C C . THR A 1 105 ? -11.696 -1.736 32.815 1.00 40.12 105 THR A C 1
ATOM 837 O O . THR A 1 105 ? 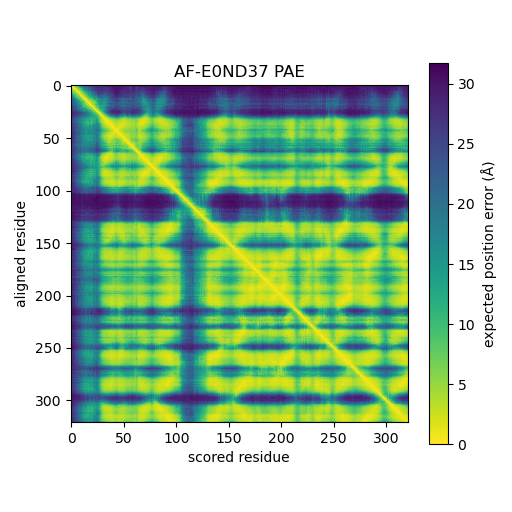-11.631 -2.824 33.384 1.00 40.12 105 THR A O 1
ATOM 840 N N . ALA A 1 106 ? -10.640 -0.929 32.698 1.00 40.31 106 ALA A N 1
ATOM 841 C CA . ALA A 1 106 ? -9.418 -1.106 33.475 1.00 40.31 106 ALA A CA 1
ATOM 842 C C . ALA A 1 106 ? -9.712 -0.804 34.952 1.00 40.31 106 ALA A C 1
ATOM 844 O O . ALA A 1 106 ? -9.353 0.244 35.478 1.00 40.31 106 ALA A O 1
ATOM 845 N N . THR A 1 107 ? -10.435 -1.695 35.619 1.00 36.16 107 THR A N 1
ATOM 846 C CA . THR A 1 107 ? -10.439 -1.754 37.072 1.00 36.16 107 THR A CA 1
ATOM 847 C C . THR A 1 107 ? -9.278 -2.660 37.432 1.00 36.16 107 THR A C 1
ATOM 849 O O . THR A 1 107 ? -9.293 -3.844 37.106 1.00 36.16 107 THR A O 1
ATOM 852 N N . TYR A 1 108 ? -8.239 -2.038 37.988 1.00 37.31 108 TYR A N 1
ATOM 853 C CA . TYR A 1 108 ? -7.157 -2.629 38.771 1.00 37.31 108 TYR A CA 1
ATOM 854 C C . TYR A 1 108 ? -7.447 -4.093 39.130 1.00 37.31 108 TYR A C 1
ATOM 856 O O . TYR A 1 108 ? -8.407 -4.358 39.856 1.00 37.31 108 TYR A O 1
ATOM 864 N N . LEU A 1 109 ? -6.657 -5.040 38.607 1.00 39.62 109 LEU A N 1
ATOM 865 C CA . LEU A 1 109 ? -6.687 -6.404 39.133 1.00 39.62 109 LEU A CA 1
ATOM 866 C C . LEU A 1 109 ? -6.444 -6.278 40.645 1.00 39.62 109 LEU A C 1
ATOM 868 O O . LEU A 1 109 ? -5.401 -5.735 41.022 1.00 39.62 109 LEU A O 1
ATOM 872 N N . PRO A 1 110 ? -7.386 -6.693 41.513 1.00 36.00 110 PRO A N 1
ATOM 873 C CA . PRO A 1 110 ? -7.135 -6.700 42.943 1.00 36.00 110 PRO A CA 1
ATOM 874 C C . PRO A 1 110 ? -5.860 -7.514 43.187 1.00 36.00 110 PRO A C 1
ATOM 876 O O . PRO A 1 110 ? -5.688 -8.551 42.535 1.00 36.00 110 PRO A O 1
ATOM 879 N N . PRO A 1 111 ? -4.951 -7.066 44.068 1.00 38.84 111 PRO A N 1
ATOM 880 C CA . PRO A 1 111 ? -3.757 -7.832 44.386 1.00 38.84 111 PRO A CA 1
ATOM 881 C C . PRO A 1 111 ? -4.196 -9.230 44.824 1.00 38.84 111 PRO A C 1
ATOM 883 O O . PRO A 1 111 ? -4.968 -9.366 45.767 1.00 38.84 111 PRO A O 1
ATOM 886 N N . TYR A 1 112 ? -3.766 -10.228 44.047 1.00 45.97 112 TYR A N 1
ATOM 887 C CA . TYR A 1 112 ? -3.940 -11.670 44.224 1.00 45.97 112 TYR A CA 1
ATOM 888 C C . TYR A 1 112 ? -4.720 -12.092 45.480 1.00 45.97 112 TYR A C 1
ATOM 890 O O . TYR A 1 112 ? -4.145 -12.417 46.515 1.00 45.97 112 TYR A O 1
ATOM 898 N N . GLY A 1 113 ? -6.044 -12.158 45.351 1.00 38.78 113 GLY A N 1
ATOM 899 C CA . GLY A 1 113 ? -6.917 -12.891 46.260 1.00 38.78 113 GLY A CA 1
ATOM 900 C C . GLY A 1 113 ? -7.624 -13.978 45.463 1.00 38.78 113 GLY A C 1
ATOM 901 O O . GLY A 1 113 ? -8.287 -13.674 44.475 1.00 38.78 113 GLY A O 1
ATOM 902 N N . LYS A 1 114 ? -7.457 -15.249 45.846 1.00 45.38 114 LYS A N 1
ATOM 903 C CA . LYS A 1 114 ? -8.189 -16.369 45.237 1.00 45.38 114 LYS A CA 1
ATOM 904 C C . LYS A 1 114 ? -9.694 -16.118 45.387 1.00 45.38 114 LYS A C 1
ATOM 906 O O . LYS A 1 114 ? -10.214 -16.218 46.492 1.00 45.38 114 LYS A O 1
ATOM 911 N N . VAL A 1 115 ? -10.386 -15.830 44.288 1.00 41.53 115 VAL A N 1
ATOM 912 C CA . VAL A 1 115 ? -11.854 -15.807 44.235 1.00 41.53 115 VAL A CA 1
ATOM 913 C C . VAL A 1 115 ? -12.341 -16.917 43.313 1.00 41.53 115 VAL A C 1
ATOM 915 O O . VAL A 1 115 ? -11.981 -16.988 42.139 1.00 41.53 115 VAL A O 1
ATOM 918 N N . SER A 1 116 ? -13.147 -17.815 43.877 1.00 43.59 116 SER A N 1
ATOM 919 C CA . SER A 1 116 ? -13.944 -18.800 43.150 1.00 43.59 116 SER A CA 1
ATOM 920 C C . SER A 1 116 ? -14.916 -18.070 42.219 1.00 43.59 116 SER A C 1
ATOM 922 O O . SER A 1 116 ? -15.738 -17.290 42.695 1.00 43.59 116 SER A O 1
ATOM 924 N N . GLY A 1 117 ? -14.799 -18.303 40.910 1.00 47.56 117 GLY A N 1
ATOM 925 C CA . GLY A 1 117 ? -15.537 -17.569 39.870 1.00 47.56 117 GLY A CA 1
ATOM 926 C C . GLY A 1 117 ? -14.649 -16.864 38.837 1.00 47.56 117 GLY A C 1
ATOM 927 O O . GLY A 1 117 ? -15.086 -15.899 38.217 1.00 47.56 117 GLY A O 1
ATOM 928 N N . PHE A 1 118 ? -13.397 -17.305 38.664 1.00 48.72 118 PHE A N 1
ATOM 929 C CA . PHE A 1 118 ? -12.490 -16.791 37.636 1.00 48.72 118 PHE A CA 1
ATOM 930 C C . PHE A 1 118 ? -13.045 -17.080 36.231 1.00 48.72 118 PHE A C 1
ATOM 932 O O . PHE A 1 118 ? -12.929 -18.193 35.720 1.00 48.72 118 PHE A O 1
ATOM 939 N N . ASP A 1 119 ? -13.665 -16.068 35.622 1.00 55.06 119 ASP A N 1
ATOM 940 C CA . ASP A 1 119 ? -14.143 -16.089 34.237 1.00 55.06 119 ASP A CA 1
ATOM 941 C C . ASP A 1 119 ? -12.952 -15.960 33.273 1.00 55.06 119 ASP A C 1
ATOM 943 O O . ASP A 1 119 ? -12.609 -14.875 32.790 1.00 55.06 119 ASP A O 1
ATOM 947 N N . ALA A 1 120 ? -12.277 -17.088 33.047 1.00 55.38 120 ALA A N 1
ATOM 948 C CA . ALA A 1 120 ? -11.135 -17.180 32.143 1.00 55.38 120 ALA A CA 1
ATOM 949 C C . ALA A 1 120 ? -11.517 -16.789 30.703 1.00 55.38 120 ALA A C 1
ATOM 951 O O . ALA A 1 120 ? -10.730 -16.138 30.014 1.00 55.38 120 ALA A O 1
ATOM 952 N N . ASP A 1 121 ? -12.744 -17.105 30.282 1.00 53.19 121 ASP A N 1
ATOM 953 C CA . ASP A 1 121 ? -13.265 -16.799 28.949 1.00 53.19 121 ASP A CA 1
ATOM 954 C C . ASP A 1 121 ? -13.496 -15.294 28.771 1.00 53.19 121 ASP A C 1
ATOM 956 O O . ASP A 1 121 ? -13.157 -14.721 27.731 1.00 53.19 121 ASP A O 1
ATOM 960 N N . GLY A 1 122 ? -14.030 -14.621 29.793 1.00 52.91 122 GLY A N 1
ATOM 961 C CA . GLY A 1 122 ? -14.144 -13.167 29.843 1.00 52.91 122 GLY A CA 1
ATOM 962 C C . GLY A 1 122 ? -12.783 -12.471 29.830 1.00 52.91 122 GLY A C 1
ATOM 963 O O . GLY A 1 122 ? -12.636 -11.438 29.179 1.00 52.91 122 GLY A O 1
ATOM 964 N N . LEU A 1 123 ? -11.768 -13.042 30.485 1.00 51.06 123 LEU A N 1
ATOM 965 C CA . LEU A 1 123 ? -10.390 -12.536 30.472 1.00 51.06 123 LEU A CA 1
ATOM 966 C C . LEU A 1 123 ? -9.706 -12.725 29.112 1.00 51.06 123 LEU A C 1
ATOM 968 O O . LEU A 1 123 ? -9.070 -11.796 28.618 1.00 51.06 123 LEU A O 1
ATOM 972 N N . GLN A 1 124 ? -9.893 -13.873 28.461 1.00 52.38 124 GLN A N 1
ATOM 973 C CA . GLN A 1 124 ? -9.360 -14.129 27.123 1.00 52.38 124 GLN A CA 1
ATOM 974 C C . GLN A 1 124 ? -10.023 -13.231 26.065 1.00 52.38 124 GLN A C 1
ATOM 976 O O . GLN A 1 124 ? -9.336 -12.647 25.229 1.00 52.38 124 GLN A O 1
ATOM 981 N N . LYS A 1 125 ? -11.345 -13.021 26.151 1.00 51.06 125 LYS A N 1
ATOM 982 C CA . LYS A 1 125 ? -12.080 -12.076 25.287 1.00 51.06 125 LYS A CA 1
ATOM 983 C C . LYS A 1 125 ? -11.686 -10.613 25.530 1.00 51.06 125 LYS A C 1
ATOM 985 O O . LYS A 1 125 ? -11.681 -9.829 24.585 1.00 51.06 125 LYS A O 1
ATOM 990 N N . ARG A 1 126 ? -11.327 -10.241 26.767 1.00 50.41 126 ARG A N 1
ATOM 991 C CA . ARG A 1 126 ? -10.794 -8.906 27.111 1.00 50.41 126 ARG A CA 1
ATOM 992 C C . ARG A 1 126 ? -9.368 -8.703 26.605 1.00 50.41 126 ARG A C 1
ATOM 994 O O . ARG A 1 126 ? -9.085 -7.630 26.084 1.00 50.41 126 ARG A O 1
ATOM 1001 N N . ASN A 1 127 ? -8.498 -9.710 26.708 1.00 48.09 127 ASN A N 1
ATOM 1002 C CA . ASN A 1 127 ? -7.147 -9.650 26.136 1.00 48.09 127 ASN A CA 1
ATOM 1003 C C . ASN A 1 127 ? -7.211 -9.385 24.623 1.00 48.09 127 ASN A C 1
ATOM 1005 O O . ASN A 1 127 ? -6.589 -8.440 24.147 1.00 48.09 127 ASN A O 1
ATOM 1009 N N . ASN A 1 128 ? -8.115 -10.068 23.911 1.00 48.25 128 ASN A N 1
ATOM 1010 C CA . ASN A 1 128 ? -8.342 -9.857 22.475 1.00 48.25 128 ASN A CA 1
ATOM 1011 C C . ASN A 1 128 ? -8.787 -8.428 22.089 1.00 48.25 128 ASN A C 1
ATOM 1013 O O . ASN A 1 128 ? -8.704 -8.063 20.920 1.00 48.25 128 ASN A O 1
ATOM 1017 N N . ALA A 1 129 ? -9.287 -7.619 23.029 1.00 50.75 129 ALA A N 1
ATOM 1018 C CA . ALA A 1 129 ? -9.667 -6.225 22.781 1.00 50.75 129 ALA A CA 1
ATOM 1019 C C . ALA A 1 129 ? -8.543 -5.219 23.070 1.00 50.75 129 ALA A C 1
ATOM 1021 O O . ALA A 1 129 ? -8.611 -4.066 22.647 1.00 50.75 129 ALA A O 1
ATOM 1022 N N . VAL A 1 130 ? -7.528 -5.648 23.821 1.00 58.44 130 VAL A N 1
ATOM 1023 C CA . VAL A 1 130 ? -6.312 -4.877 24.104 1.00 58.44 130 VAL A CA 1
ATOM 1024 C C . VAL A 1 130 ? -5.220 -5.194 23.074 1.00 58.44 130 VAL A C 1
ATOM 1026 O O . VAL A 1 130 ? -4.296 -4.395 22.901 1.00 58.44 130 VAL A O 1
ATOM 1029 N N . ASP A 1 131 ? -5.336 -6.316 22.371 1.00 71.00 131 ASP A N 1
ATOM 1030 C CA . ASP A 1 131 ? -4.363 -6.777 21.388 1.00 71.00 131 ASP A CA 1
ATOM 1031 C C . ASP A 1 131 ? -4.490 -6.080 20.026 1.00 71.00 131 ASP A C 1
ATOM 1033 O O . ASP A 1 131 ? -5.490 -5.443 19.682 1.00 71.00 131 ASP A O 1
ATOM 1037 N N . TRP A 1 132 ? -3.416 -6.172 19.244 1.00 82.38 132 TRP A N 1
ATOM 1038 C CA . TRP A 1 132 ? -3.365 -5.627 17.896 1.00 82.38 132 TRP A CA 1
ATOM 1039 C C . TRP A 1 132 ? -4.166 -6.493 16.918 1.00 82.38 132 TRP A C 1
ATOM 1041 O O . TRP A 1 132 ? -4.034 -7.713 16.852 1.00 82.38 132 TRP A O 1
ATOM 1051 N N . ILE A 1 133 ? -4.940 -5.827 16.073 1.00 85.69 133 ILE A N 1
ATOM 1052 C CA . ILE A 1 133 ? -5.599 -6.375 14.895 1.00 85.69 133 ILE A CA 1
ATOM 1053 C C . ILE A 1 133 ? -4.559 -6.470 13.784 1.00 85.69 133 ILE A C 1
ATOM 1055 O O . ILE A 1 133 ? -4.235 -5.483 13.112 1.00 85.69 133 ILE A O 1
ATOM 1059 N N . HIS A 1 134 ? -4.008 -7.665 13.616 1.00 87.50 134 HIS A N 1
ATOM 1060 C CA . HIS A 1 134 ? -2.949 -7.919 12.651 1.00 87.50 134 HIS A CA 1
ATOM 1061 C C . HIS A 1 134 ? -3.454 -7.989 11.206 1.00 87.50 134 HIS A C 1
ATOM 1063 O O . HIS A 1 134 ? -4.644 -8.161 10.918 1.00 87.50 134 HIS A O 1
ATOM 1069 N N . THR A 1 135 ? -2.509 -7.848 10.278 1.00 86.44 135 THR A N 1
ATOM 1070 C CA . THR A 1 135 ? -2.769 -7.955 8.841 1.00 86.44 135 THR A CA 1
ATOM 1071 C C . THR A 1 135 ? -3.367 -9.316 8.509 1.00 86.44 135 THR A C 1
ATOM 1073 O O . THR A 1 135 ? -2.766 -10.350 8.783 1.00 86.44 135 THR A O 1
ATOM 1076 N N . THR A 1 136 ? -4.520 -9.316 7.848 1.00 89.12 136 THR A N 1
ATOM 1077 C CA . THR A 1 136 ? -5.145 -10.534 7.303 1.00 89.12 136 THR A CA 1
ATOM 1078 C C . THR A 1 136 ? -4.942 -10.656 5.797 1.00 89.12 136 THR A C 1
ATOM 1080 O O . THR A 1 136 ? -4.894 -11.763 5.264 1.00 89.12 136 THR A O 1
ATOM 1083 N N . ARG A 1 137 ? -4.754 -9.524 5.108 1.00 88.88 137 ARG A N 1
ATOM 1084 C CA . ARG A 1 137 ? -4.336 -9.461 3.706 1.00 88.88 137 ARG A CA 1
ATOM 1085 C C . ARG A 1 137 ? -3.281 -8.376 3.537 1.00 88.88 137 ARG A C 1
ATOM 1087 O O . ARG A 1 137 ? -3.598 -7.193 3.633 1.00 88.88 137 ARG A O 1
ATOM 1094 N N . ALA A 1 138 ? -2.044 -8.788 3.265 1.00 89.19 138 ALA A N 1
ATOM 1095 C CA . ALA A 1 138 ? -0.970 -7.868 2.909 1.00 89.19 138 ALA A CA 1
ATOM 1096 C C . ALA A 1 138 ? -1.282 -7.169 1.579 1.00 89.19 138 ALA A C 1
ATOM 1098 O O . ALA A 1 138 ? -1.772 -7.804 0.642 1.00 89.19 138 ALA A O 1
ATOM 1099 N N . GLY A 1 139 ? -0.981 -5.875 1.500 1.00 90.19 139 GLY A N 1
ATOM 1100 C CA . GLY A 1 139 ? -1.060 -5.123 0.253 1.00 90.19 139 GLY A CA 1
ATOM 1101 C C . GLY A 1 139 ? 0.219 -5.339 -0.538 1.00 90.19 139 GLY A C 1
ATOM 1102 O O . GLY A 1 139 ? 1.299 -5.227 0.038 1.00 90.19 139 GLY A O 1
ATOM 1103 N N . LEU A 1 140 ? 0.123 -5.645 -1.831 1.00 89.50 140 LEU A N 1
ATOM 1104 C CA . LEU A 1 140 ? 1.296 -5.907 -2.658 1.00 89.50 140 LEU A CA 1
ATOM 1105 C C . LEU A 1 140 ? 1.455 -4.870 -3.770 1.00 89.50 140 LEU A C 1
ATOM 1107 O O . LEU A 1 140 ? 0.517 -4.600 -4.525 1.00 89.50 140 LEU A O 1
ATOM 1111 N N . ALA A 1 141 ? 2.668 -4.342 -3.916 1.00 88.88 141 ALA A N 1
ATOM 1112 C CA . ALA A 1 141 ? 3.118 -3.593 -5.087 1.00 88.88 141 ALA A CA 1
ATOM 1113 C C . ALA A 1 141 ? 4.314 -4.283 -5.726 1.00 88.88 141 ALA A C 1
ATOM 1115 O O . ALA A 1 141 ? 5.013 -5.062 -5.087 1.00 88.88 141 ALA A O 1
ATOM 1116 N N . GLY A 1 142 ? 4.545 -4.026 -7.006 1.00 84.75 142 GLY A N 1
ATOM 1117 C CA . GLY A 1 142 ? 5.703 -4.587 -7.671 1.00 84.75 142 GLY A CA 1
ATOM 1118 C C . GLY A 1 142 ? 5.712 -4.335 -9.159 1.00 84.75 142 GLY A C 1
ATOM 1119 O O . GLY A 1 142 ? 4.698 -3.993 -9.763 1.00 84.75 142 GLY A O 1
ATOM 1120 N N . TYR A 1 143 ? 6.889 -4.528 -9.724 1.00 84.81 143 TYR A N 1
ATOM 1121 C CA . TYR A 1 143 ? 7.302 -4.048 -11.022 1.00 84.81 143 TYR A CA 1
ATOM 1122 C C . TYR A 1 143 ? 8.069 -5.164 -11.709 1.00 84.81 143 TYR A C 1
ATOM 1124 O O . TYR A 1 143 ? 9.063 -5.677 -11.185 1.00 84.81 143 TYR A O 1
ATOM 1132 N N . ALA A 1 144 ? 7.581 -5.553 -12.879 1.00 82.12 144 ALA A N 1
ATOM 1133 C CA . ALA A 1 144 ? 8.259 -6.472 -13.769 1.00 82.12 144 ALA A CA 1
ATOM 1134 C C . ALA A 1 144 ? 8.582 -5.731 -15.065 1.00 82.12 144 ALA A C 1
ATOM 1136 O O . ALA A 1 144 ? 7.732 -5.044 -15.616 1.00 82.12 144 ALA A O 1
ATOM 1137 N N . TYR A 1 145 ? 9.803 -5.912 -15.558 1.00 79.50 145 TYR A N 1
ATOM 1138 C CA . TYR A 1 145 ? 10.292 -5.318 -16.808 1.00 79.50 145 TYR A CA 1
ATOM 1139 C C . TYR A 1 145 ? 10.520 -6.400 -17.864 1.00 79.50 145 TYR A C 1
ATOM 1141 O O . TYR A 1 145 ? 11.485 -6.381 -18.625 1.00 79.50 145 TYR A O 1
ATOM 1149 N N . THR A 1 146 ? 9.669 -7.428 -17.860 1.00 73.31 146 THR A N 1
ATOM 1150 C CA . THR A 1 146 ? 9.765 -8.545 -18.804 1.00 73.31 146 THR A CA 1
ATOM 1151 C C . THR A 1 146 ? 9.723 -8.009 -20.232 1.00 73.31 146 THR A C 1
ATOM 1153 O O . THR A 1 146 ? 8.855 -7.216 -20.559 1.00 73.31 146 THR A O 1
ATOM 1156 N N . ASN A 1 147 ? 10.667 -8.427 -21.076 1.00 73.00 147 ASN A N 1
ATOM 1157 C CA . ASN A 1 147 ? 10.786 -7.991 -22.475 1.00 73.00 147 ASN A CA 1
ATOM 1158 C C . ASN A 1 147 ? 11.063 -6.491 -22.690 1.00 73.00 147 ASN A C 1
ATOM 1160 O O . ASN A 1 147 ? 11.224 -6.069 -23.829 1.00 73.00 147 ASN A O 1
ATOM 1164 N N . VAL A 1 148 ? 11.248 -5.711 -21.623 1.00 77.94 148 VAL A N 1
ATOM 1165 C CA . VAL A 1 148 ? 11.819 -4.366 -21.707 1.00 77.94 148 VAL A CA 1
ATOM 1166 C C . VAL A 1 148 ? 13.335 -4.515 -21.771 1.00 77.94 148 VAL A C 1
ATOM 1168 O O . VAL A 1 148 ? 13.965 -4.993 -20.827 1.00 77.94 148 VAL A O 1
ATOM 1171 N N . ILE A 1 149 ? 13.932 -4.149 -22.903 1.00 72.69 149 ILE A N 1
ATOM 1172 C CA . ILE A 1 149 ? 15.367 -4.322 -23.135 1.00 72.69 149 ILE A CA 1
ATOM 1173 C C . ILE A 1 149 ? 16.050 -2.958 -23.105 1.00 72.69 149 ILE A C 1
ATOM 1175 O O . ILE A 1 149 ? 15.822 -2.125 -23.977 1.00 72.69 149 ILE A O 1
ATOM 1179 N N . CYS A 1 150 ? 16.958 -2.767 -22.150 1.00 76.75 150 CYS A N 1
ATOM 1180 C CA . CYS A 1 150 ? 17.925 -1.679 -22.179 1.00 76.75 150 CYS A CA 1
ATOM 1181 C C . CYS A 1 150 ? 19.335 -2.258 -22.369 1.00 76.75 150 CYS A C 1
ATOM 1183 O O . CYS A 1 150 ? 19.813 -3.009 -21.525 1.00 76.75 150 CYS A O 1
ATOM 1185 N N . ARG A 1 151 ? 19.978 -1.971 -23.512 1.00 69.25 151 ARG A N 1
ATOM 1186 C CA . ARG A 1 151 ? 21.254 -2.606 -23.914 1.00 69.25 151 ARG A CA 1
ATOM 1187 C C . ARG A 1 151 ? 22.511 -1.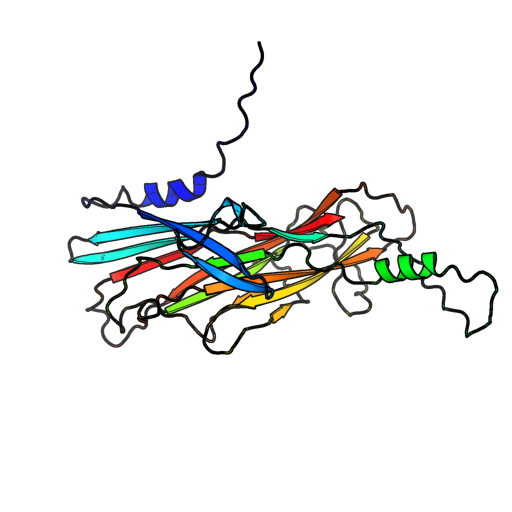803 -23.561 1.00 69.25 151 ARG A C 1
ATOM 1189 O O . ARG A 1 151 ? 23.603 -2.343 -23.673 1.00 69.25 151 ARG A O 1
ATOM 1196 N N . SER A 1 152 ? 22.378 -0.540 -23.157 1.00 69.25 152 SER A N 1
ATOM 1197 C CA . SER A 1 152 ? 23.522 0.339 -22.873 1.00 69.25 152 SER A CA 1
ATOM 1198 C C . SER A 1 152 ? 23.674 0.533 -21.374 1.00 69.25 152 SER A C 1
ATOM 1200 O O . SER A 1 152 ? 22.932 1.317 -20.788 1.00 69.25 152 SER A O 1
ATOM 1202 N N . SER A 1 153 ? 24.657 -0.129 -20.765 1.00 63.47 153 SER A N 1
ATOM 1203 C CA . SER A 1 153 ? 24.934 -0.065 -19.321 1.00 63.47 153 SER A CA 1
ATOM 1204 C C . SER A 1 153 ? 25.010 1.364 -18.772 1.00 63.47 153 SER A C 1
ATOM 1206 O O . SER A 1 153 ? 24.503 1.620 -17.684 1.00 63.47 153 SER A O 1
ATOM 1208 N N . ASP A 1 154 ? 25.559 2.309 -19.542 1.00 65.50 154 ASP A N 1
ATOM 1209 C CA . ASP A 1 154 ? 25.712 3.709 -19.118 1.00 65.50 154 ASP A CA 1
ATOM 1210 C C . ASP A 1 154 ? 24.498 4.607 -19.389 1.00 65.50 154 ASP A C 1
ATOM 1212 O O . ASP A 1 154 ? 24.468 5.743 -18.928 1.00 65.50 154 ASP A O 1
ATOM 1216 N N . GLN A 1 155 ? 23.487 4.117 -20.114 1.00 71.19 155 GLN A N 1
ATOM 1217 C CA . GLN A 1 155 ? 22.297 4.901 -20.479 1.00 71.19 155 GLN A CA 1
ATOM 1218 C C . GLN A 1 155 ? 20.986 4.278 -19.987 1.00 71.19 155 GLN A C 1
ATOM 1220 O O . GLN A 1 155 ? 19.907 4.819 -20.236 1.00 71.19 155 GLN A O 1
ATOM 1225 N N . CYS A 1 156 ? 21.058 3.158 -19.264 1.00 79.31 156 CYS A N 1
ATOM 1226 C CA . CYS A 1 156 ? 19.886 2.570 -18.637 1.00 79.31 156 CYS A CA 1
ATOM 1227 C C . CYS A 1 156 ? 19.442 3.381 -17.417 1.00 79.31 156 CYS A C 1
ATOM 1229 O O . CYS A 1 156 ? 20.276 3.852 -16.636 1.00 79.31 156 CYS A O 1
ATOM 1231 N N . PRO A 1 157 ? 18.125 3.547 -17.223 1.00 81.06 157 PRO A N 1
ATOM 1232 C CA . PRO A 1 157 ? 17.621 4.253 -16.065 1.00 81.06 157 PRO A CA 1
ATOM 1233 C C . PRO A 1 157 ? 17.851 3.419 -14.800 1.00 81.06 157 PRO A C 1
ATOM 1235 O O . PRO A 1 157 ? 17.599 2.212 -14.757 1.00 81.06 157 PRO A O 1
ATOM 1238 N N . GLN A 1 158 ? 18.304 4.105 -13.759 1.00 83.44 158 GLN A N 1
ATOM 1239 C CA . GLN A 1 158 ? 18.187 3.691 -12.374 1.00 83.44 158 GLN A CA 1
ATOM 1240 C C . GLN A 1 158 ? 16.796 4.057 -11.864 1.00 83.44 158 GLN A C 1
ATOM 1242 O O . GLN A 1 158 ? 16.306 5.166 -12.067 1.00 83.44 158 GLN A O 1
ATOM 1247 N N . LEU A 1 159 ? 16.159 3.120 -11.188 1.00 84.94 159 LEU A N 1
ATOM 1248 C CA . LEU A 1 159 ? 14.788 3.202 -10.740 1.00 84.94 159 LEU A CA 1
ATOM 1249 C C . LEU A 1 159 ? 14.760 3.316 -9.227 1.00 84.94 159 LEU A C 1
ATOM 1251 O O . LEU A 1 159 ? 15.322 2.489 -8.503 1.00 84.94 159 LEU A O 1
ATOM 1255 N N . VAL A 1 160 ? 14.083 4.353 -8.758 1.00 86.38 160 VAL A N 1
ATOM 1256 C CA . VAL A 1 160 ? 13.778 4.544 -7.347 1.00 86.38 160 VAL A CA 1
ATOM 1257 C C . VAL A 1 160 ? 12.287 4.355 -7.172 1.00 86.38 160 VAL A C 1
ATOM 1259 O O . VAL A 1 160 ? 11.487 5.088 -7.745 1.00 86.38 160 VAL A O 1
ATOM 1262 N N . TYR A 1 161 ? 11.917 3.380 -6.356 1.00 86.69 161 TYR A N 1
ATOM 1263 C CA . TYR A 1 161 ? 10.537 3.168 -5.966 1.00 86.69 161 TYR A CA 1
ATOM 1264 C C . TYR A 1 161 ? 10.304 3.823 -4.624 1.00 86.69 161 TYR A C 1
ATOM 1266 O O . TYR A 1 161 ? 11.101 3.665 -3.701 1.00 86.69 161 TYR A O 1
ATOM 1274 N N . GLU A 1 162 ? 9.206 4.549 -4.507 1.00 88.75 162 GLU A N 1
ATOM 1275 C CA . GLU A 1 162 ? 8.795 5.199 -3.277 1.00 88.75 162 GLU A CA 1
ATOM 1276 C C . GLU A 1 162 ? 7.300 4.994 -3.088 1.00 88.75 162 GLU A C 1
ATOM 1278 O O . GLU A 1 162 ? 6.507 5.188 -4.002 1.00 88.75 162 GLU A O 1
ATOM 1283 N N . THR A 1 163 ? 6.899 4.577 -1.895 1.00 91.50 163 THR A N 1
ATOM 1284 C CA . THR A 1 163 ? 5.489 4.435 -1.542 1.00 91.50 163 THR A CA 1
ATOM 1285 C C . THR A 1 163 ? 5.154 5.400 -0.441 1.00 91.50 163 THR A C 1
ATOM 1287 O O . THR A 1 163 ? 5.773 5.377 0.625 1.00 91.50 163 THR A O 1
ATOM 1290 N N . LYS A 1 164 ? 4.151 6.228 -0.702 1.00 92.69 164 LYS A N 1
ATOM 1291 C CA . LYS A 1 164 ? 3.675 7.238 0.231 1.00 92.69 164 LYS A CA 1
ATOM 1292 C C . LYS A 1 164 ? 2.301 6.863 0.757 1.00 92.69 164 LYS A C 1
ATOM 1294 O O . LYS A 1 164 ? 1.450 6.441 -0.019 1.00 92.69 164 LYS A O 1
ATOM 1299 N N . PHE A 1 165 ? 2.078 7.028 2.051 1.00 93.38 165 PHE A N 1
ATOM 1300 C CA . PHE A 1 165 ? 0.760 6.916 2.658 1.00 93.38 165 PHE A CA 1
ATOM 1301 C C . PHE A 1 165 ? 0.103 8.291 2.750 1.00 93.38 165 PHE A C 1
ATOM 1303 O O . PHE A 1 165 ? 0.749 9.273 3.120 1.00 93.38 165 PHE A O 1
ATOM 1310 N N . ALA A 1 166 ? -1.185 8.335 2.435 1.00 92.00 166 ALA A N 1
ATOM 1311 C CA . ALA A 1 166 ? -2.047 9.479 2.675 1.00 92.00 166 ALA A CA 1
ATOM 1312 C C . ALA A 1 166 ? -3.344 9.000 3.329 1.00 92.00 166 ALA A C 1
ATOM 1314 O O . ALA A 1 166 ? -3.914 7.994 2.900 1.00 92.00 166 ALA A O 1
ATOM 1315 N N . PHE A 1 167 ? -3.811 9.730 4.338 1.00 91.88 167 PHE A N 1
ATOM 1316 C CA . PHE A 1 167 ? -5.064 9.425 5.018 1.00 91.88 167 PHE A CA 1
ATOM 1317 C C . PHE A 1 167 ? -6.278 9.554 4.097 1.00 91.88 167 PHE A C 1
ATOM 1319 O O . PHE A 1 167 ? -6.291 10.349 3.153 1.00 91.88 167 PHE A O 1
ATOM 1326 N N . SER A 1 168 ? -7.313 8.772 4.402 1.00 86.50 168 SER A N 1
ATOM 1327 C CA . SER A 1 168 ? -8.638 8.935 3.811 1.00 86.50 168 SER A CA 1
ATOM 1328 C C . SER A 1 168 ? -9.460 9.857 4.702 1.00 86.50 168 SER A C 1
ATOM 1330 O O . SER A 1 168 ? -9.555 9.647 5.907 1.00 86.50 168 SER A O 1
ATOM 1332 N N . ASN A 1 169 ? -10.107 10.856 4.106 1.00 82.69 169 ASN A N 1
ATOM 1333 C CA . ASN A 1 169 ? -11.027 11.751 4.820 1.00 82.69 169 ASN A CA 1
ATOM 1334 C C . ASN A 1 169 ? -12.466 11.211 4.839 1.00 82.69 169 ASN A C 1
ATOM 1336 O O . ASN A 1 169 ? -13.419 11.961 5.054 1.00 82.69 169 ASN A O 1
ATOM 1340 N N . LYS A 1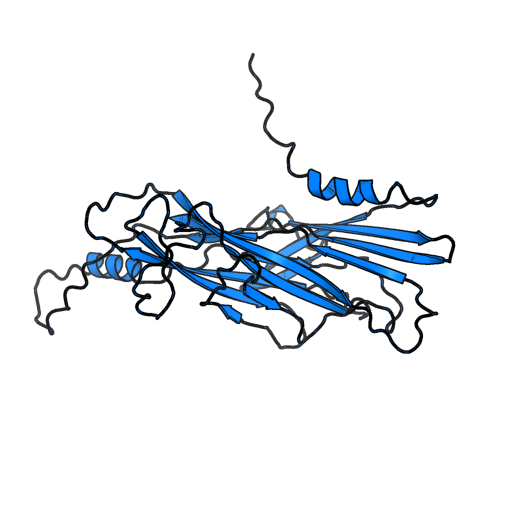 170 ? -12.633 9.919 4.536 1.00 89.69 170 LYS A N 1
ATOM 1341 C CA . LYS A 1 170 ? -13.939 9.296 4.351 1.00 89.69 170 LYS A CA 1
ATOM 1342 C C . LYS A 1 170 ? -14.543 8.820 5.673 1.00 89.69 170 LYS A C 1
ATOM 1344 O O . LYS A 1 170 ? -15.627 9.283 6.029 1.00 89.69 170 LYS A O 1
ATOM 1349 N N . ASP A 1 171 ? -13.822 7.944 6.377 1.00 92.94 171 ASP A N 1
ATOM 1350 C CA . ASP A 1 171 ? -14.328 7.216 7.551 1.00 92.94 171 ASP A CA 1
ATOM 1351 C C . ASP A 1 171 ? -13.640 7.649 8.865 1.00 92.94 171 ASP A C 1
ATOM 1353 O O . ASP A 1 171 ? -14.116 7.335 9.960 1.00 92.94 171 ASP A O 1
ATOM 1357 N N . LEU A 1 172 ? -12.557 8.430 8.771 1.00 92.69 172 LEU A N 1
ATOM 1358 C CA . LEU A 1 172 ? -11.925 9.109 9.903 1.00 92.69 172 LEU A CA 1
ATOM 1359 C C . LEU A 1 172 ? -12.553 10.490 10.119 1.00 92.69 172 LEU A C 1
ATOM 1361 O O . LEU A 1 172 ? -12.862 11.214 9.166 1.00 92.69 172 LEU A O 1
ATOM 1365 N N . ALA A 1 173 ? -12.757 10.854 11.383 1.00 92.50 173 ALA A N 1
ATOM 1366 C CA . ALA A 1 173 ? -13.284 12.158 11.748 1.00 92.50 173 ALA A CA 1
ATOM 1367 C C . ALA A 1 173 ? -12.272 13.267 11.426 1.00 92.50 173 ALA A C 1
ATOM 1369 O O . ALA A 1 173 ? -11.060 13.092 11.549 1.00 92.50 173 ALA A O 1
ATOM 1370 N N . ASN A 1 174 ? -12.790 14.428 11.036 1.00 89.75 174 ASN A N 1
ATOM 1371 C CA . ASN A 1 174 ? -12.007 15.628 10.781 1.00 89.75 174 ASN A CA 1
ATOM 1372 C C . ASN A 1 174 ? -12.562 16.781 11.620 1.00 89.75 174 ASN A C 1
ATOM 1374 O O . ASN A 1 174 ? -13.777 16.957 11.706 1.00 89.75 174 ASN A O 1
ATOM 1378 N N . ASN A 1 175 ? -11.670 17.587 12.185 1.00 85.88 175 ASN A N 1
ATOM 1379 C CA . ASN A 1 175 ? -11.980 18.805 12.914 1.00 85.88 175 ASN A CA 1
ATOM 1380 C C . ASN A 1 175 ? -11.155 19.965 12.335 1.00 85.88 175 ASN A C 1
ATOM 1382 O O . ASN A 1 175 ? -9.930 19.884 12.257 1.00 85.88 175 ASN A O 1
ATOM 1386 N N . ALA A 1 176 ? -11.831 21.024 11.880 1.00 83.12 176 ALA A N 1
ATOM 1387 C CA . ALA A 1 176 ? -11.211 22.221 11.299 1.00 83.12 176 ALA A CA 1
ATOM 1388 C C . ALA A 1 176 ? -10.149 21.939 10.206 1.00 83.12 176 ALA A C 1
ATOM 1390 O O . ALA A 1 176 ? -9.121 22.607 10.127 1.00 83.12 176 ALA A O 1
ATOM 1391 N N . GLY A 1 177 ? -10.393 20.937 9.353 1.00 79.81 177 GLY A N 1
ATOM 1392 C CA . GLY A 1 177 ? -9.506 20.593 8.234 1.00 79.81 177 GLY A CA 1
ATOM 1393 C C . GLY A 1 177 ? -8.315 19.693 8.585 1.00 79.81 177 GLY A C 1
ATOM 1394 O O . GLY A 1 177 ? -7.455 19.491 7.731 1.00 79.81 177 GLY A O 1
ATOM 1395 N N . ARG A 1 178 ? -8.262 19.140 9.804 1.00 85.38 178 ARG A N 1
ATOM 1396 C CA . ARG A 1 178 ? -7.278 18.128 10.227 1.00 85.38 178 ARG A CA 1
ATOM 1397 C C . ARG A 1 178 ? -7.986 16.910 10.806 1.00 85.38 178 ARG A C 1
ATOM 1399 O O . ARG A 1 178 ? -9.125 17.023 11.255 1.00 85.38 178 ARG A O 1
ATOM 1406 N N . LEU A 1 179 ? -7.306 15.766 10.837 1.00 89.19 179 LEU A N 1
ATOM 1407 C CA . LEU A 1 179 ? -7.853 14.566 11.466 1.00 89.19 179 LEU A CA 1
ATOM 1408 C C . LEU A 1 179 ? -8.127 14.827 12.947 1.00 89.19 179 LEU A C 1
ATOM 1410 O O . LEU A 1 179 ? -7.281 15.361 13.666 1.00 89.19 179 LEU A O 1
ATOM 1414 N N . ASP A 1 180 ? -9.319 14.448 13.399 1.00 90.50 180 ASP A N 1
ATOM 1415 C CA . ASP A 1 180 ? -9.691 14.580 14.800 1.00 90.50 180 ASP A CA 1
ATOM 1416 C C . ASP A 1 180 ? -9.014 13.465 15.604 1.00 90.50 180 ASP A C 1
ATOM 1418 O O . ASP A 1 180 ? -9.350 12.281 15.481 1.00 90.50 180 ASP A O 1
ATOM 1422 N N . ARG A 1 181 ? -8.020 13.851 16.405 1.00 89.38 181 ARG A N 1
ATOM 1423 C CA . ARG A 1 181 ? -7.274 12.946 17.278 1.00 89.38 181 ARG A CA 1
ATOM 1424 C C . ARG A 1 181 ? -7.816 12.991 18.697 1.00 89.38 181 ARG A C 1
ATOM 1426 O O . ARG A 1 181 ? -8.250 14.033 19.186 1.00 89.38 181 ARG A O 1
ATOM 1433 N N . HIS A 1 182 ? -7.751 11.857 19.381 1.00 89.19 182 HIS A N 1
ATOM 1434 C CA . HIS A 1 182 ? -7.905 11.840 20.829 1.00 89.19 182 HIS A CA 1
ATOM 1435 C C . HIS A 1 182 ? -6.756 12.626 21.488 1.00 89.19 182 HIS A C 1
ATOM 1437 O O . HIS A 1 182 ? -5.633 12.609 20.982 1.00 89.19 182 HIS A O 1
ATOM 1443 N N . SER A 1 183 ? -7.044 13.338 22.582 1.00 86.06 183 SER A N 1
ATOM 1444 C CA . SER A 1 183 ? -6.061 14.173 23.288 1.00 86.06 183 SER A CA 1
ATOM 1445 C C . SER A 1 183 ? -4.920 13.344 23.864 1.00 86.06 183 SER A C 1
ATOM 1447 O O . SER A 1 183 ? -3.756 13.710 23.721 1.00 86.06 183 SER A O 1
ATOM 1449 N N . ASP A 1 184 ? -5.267 12.210 24.466 1.00 84.62 184 ASP A N 1
ATOM 1450 C CA . ASP A 1 184 ? -4.300 11.281 25.035 1.00 84.62 184 ASP A CA 1
ATOM 1451 C C . ASP A 1 184 ? -3.906 10.224 23.997 1.00 84.62 184 ASP A C 1
ATOM 1453 O O . ASP A 1 184 ? -4.791 9.681 23.319 1.00 84.62 184 ASP A O 1
ATOM 1457 N N . PRO A 1 185 ? -2.607 9.906 23.863 1.00 83.31 185 PRO A N 1
ATOM 1458 C CA . PRO A 1 185 ? -2.152 8.834 22.992 1.00 83.31 185 PRO A CA 1
ATOM 1459 C C . PRO A 1 185 ? -2.523 7.458 23.564 1.00 83.31 185 PRO A C 1
ATOM 1461 O O . PRO A 1 185 ? -2.943 7.317 24.715 1.00 83.31 185 PRO A O 1
ATOM 1464 N N . SER A 1 186 ? -2.333 6.410 22.760 1.00 81.44 186 SER A N 1
ATOM 1465 C CA . SER A 1 186 ? -2.490 5.036 23.239 1.00 81.44 186 SER A CA 1
ATOM 1466 C C . SER A 1 186 ? -1.461 4.687 24.322 1.00 81.44 186 SER A C 1
ATOM 1468 O O . SER A 1 186 ? -0.464 5.385 24.513 1.00 81.44 186 SER A O 1
ATOM 1470 N N . ARG A 1 187 ? -1.649 3.544 24.997 1.00 78.69 187 ARG A N 1
ATOM 1471 C CA . ARG A 1 187 ? -0.673 2.995 25.959 1.00 78.69 187 ARG A CA 1
ATOM 1472 C C . ARG A 1 187 ? 0.725 2.824 25.346 1.00 78.69 187 ARG A C 1
ATOM 1474 O O . ARG A 1 187 ? 1.727 2.920 26.043 1.00 78.69 187 ARG A O 1
ATOM 1481 N N . GLU A 1 188 ? 0.777 2.570 24.045 1.00 77.69 188 GLU A N 1
ATOM 1482 C CA . GLU A 1 188 ? 1.979 2.421 23.226 1.00 77.69 188 GLU A CA 1
ATOM 1483 C C . GLU A 1 188 ? 2.448 3.757 22.616 1.00 77.69 188 GLU A C 1
ATOM 1485 O O . GLU A 1 188 ? 3.229 3.764 21.666 1.00 77.69 188 GLU A O 1
ATOM 1490 N N . ASN A 1 189 ? 1.948 4.886 23.127 1.00 82.50 189 ASN A N 1
ATOM 1491 C CA . ASN A 1 189 ? 2.246 6.243 22.675 1.00 82.50 189 ASN A CA 1
ATOM 1492 C C . ASN A 1 189 ? 1.932 6.496 21.183 1.00 82.50 189 ASN A C 1
ATOM 1494 O O . ASN A 1 189 ? 2.587 7.302 20.524 1.00 82.50 189 ASN A O 1
ATOM 1498 N N . SER A 1 190 ? 0.948 5.781 20.627 1.00 84.94 190 SER A N 1
ATOM 1499 C CA . SER A 1 190 ? 0.511 5.967 19.238 1.00 84.94 190 SER A CA 1
ATOM 1500 C C . SER A 1 190 ? -0.645 6.972 19.153 1.00 84.94 190 SER A C 1
ATOM 1502 O O . SER A 1 190 ? -1.511 6.967 20.035 1.00 84.94 190 SER A O 1
ATOM 1504 N N . PRO A 1 191 ? -0.722 7.801 18.095 1.00 89.81 191 PRO A N 1
ATOM 1505 C CA . PRO A 1 191 ? -1.888 8.642 17.846 1.00 89.81 191 PRO A CA 1
ATOM 1506 C C . PRO A 1 191 ? -3.163 7.804 17.706 1.00 89.81 191 PRO A C 1
ATOM 1508 O O . PRO A 1 191 ? -3.151 6.741 17.079 1.00 89.81 191 PRO A O 1
ATOM 1511 N N . ILE A 1 192 ? -4.267 8.302 18.263 1.00 92.00 192 ILE A N 1
ATOM 1512 C CA . ILE A 1 192 ? -5.588 7.682 18.141 1.00 92.00 192 ILE A CA 1
ATOM 1513 C C . ILE A 1 192 ? -6.475 8.595 17.292 1.00 92.00 192 ILE A C 1
ATOM 1515 O O . ILE A 1 192 ? -6.780 9.719 17.689 1.00 92.00 192 ILE A O 1
ATOM 1519 N N . TYR A 1 193 ? -6.897 8.100 16.132 1.00 92.94 193 TYR A N 1
ATOM 1520 C CA . TYR A 1 193 ? -7.764 8.800 15.185 1.00 92.94 193 TYR A CA 1
ATOM 1521 C C . TYR A 1 193 ? -9.223 8.435 15.441 1.00 92.94 193 TYR A C 1
ATOM 1523 O O . TYR A 1 193 ? -9.561 7.252 15.456 1.00 92.94 193 TYR A O 1
ATOM 1531 N N . LYS A 1 194 ? -10.098 9.422 15.647 1.00 93.56 194 LYS A N 1
ATOM 1532 C CA . LYS A 1 194 ? -11.515 9.155 15.928 1.00 93.56 194 LYS A CA 1
ATOM 1533 C C . LYS A 1 194 ? -12.242 8.660 14.679 1.00 93.56 194 LYS A C 1
ATOM 1535 O O . LYS A 1 194 ? -11.985 9.131 13.567 1.00 93.56 194 LYS A O 1
ATOM 1540 N N . LEU A 1 195 ? -13.173 7.726 14.857 1.00 92.44 195 LEU A N 1
ATOM 1541 C CA . LEU A 1 195 ? -14.016 7.244 13.765 1.00 92.44 195 LEU A CA 1
ATOM 1542 C C . LEU A 1 195 ? -15.190 8.200 13.542 1.00 92.44 195 LEU A C 1
ATOM 1544 O O . LEU A 1 195 ? -15.840 8.628 14.493 1.00 92.44 195 LEU A O 1
ATOM 1548 N N . LYS A 1 196 ? -15.496 8.505 12.278 1.00 91.50 196 LYS A N 1
ATOM 1549 C CA . LYS A 1 196 ? -16.554 9.460 11.917 1.00 91.50 196 LYS A CA 1
ATOM 1550 C C . LYS A 1 196 ? -17.947 8.988 12.341 1.00 91.50 196 LYS A C 1
ATOM 1552 O O . LYS A 1 196 ? -18.683 9.733 12.977 1.00 91.50 196 LYS A O 1
ATOM 1557 N N . ASP A 1 197 ? -18.286 7.745 12.005 1.00 89.44 197 ASP A N 1
ATOM 1558 C CA . ASP A 1 197 ? -19.614 7.175 12.275 1.00 89.44 197 ASP A CA 1
ATOM 1559 C C . ASP A 1 197 ? -19.754 6.655 13.716 1.00 89.44 197 ASP A C 1
ATOM 1561 O O . ASP A 1 197 ? -20.865 6.418 14.187 1.00 89.44 197 ASP A O 1
ATOM 1565 N N . HIS A 1 198 ? -18.630 6.486 14.422 1.00 87.94 198 HIS A N 1
ATOM 1566 C CA . HIS A 1 198 ? -18.586 5.968 15.791 1.00 87.94 198 HIS A CA 1
ATOM 1567 C C . HIS A 1 198 ? -17.679 6.857 16.659 1.00 87.94 198 HIS A C 1
ATOM 1569 O O . HIS A 1 198 ? -16.572 6.442 16.996 1.00 87.94 198 HIS A O 1
ATOM 1575 N N . PRO A 1 199 ? -18.115 8.075 17.042 1.00 86.00 199 PRO A N 1
ATOM 1576 C CA . PRO A 1 199 ? -17.265 9.037 17.755 1.00 86.00 199 PRO A CA 1
ATOM 1577 C C . PRO A 1 199 ? -16.766 8.562 19.129 1.00 86.00 199 PRO A C 1
ATOM 1579 O O . PRO A 1 199 ? -15.785 9.092 19.644 1.00 86.00 199 PRO A O 1
ATOM 1582 N N . TRP A 1 200 ? -17.424 7.556 19.718 1.00 85.94 200 TRP A N 1
ATOM 1583 C CA . TRP A 1 200 ? -16.981 6.895 20.951 1.00 85.94 200 TRP A CA 1
ATOM 1584 C C . TRP A 1 200 ? -15.813 5.923 20.727 1.00 85.94 200 TRP A C 1
ATOM 1586 O O . TRP A 1 200 ? -15.298 5.366 21.694 1.00 85.94 200 TRP A O 1
ATOM 1596 N N . LEU A 1 201 ? -15.381 5.715 19.480 1.00 89.38 201 LEU A N 1
ATOM 1597 C CA . LEU A 1 201 ? -14.261 4.861 19.107 1.00 89.38 201 LEU A CA 1
ATOM 1598 C C . LEU A 1 201 ? -13.161 5.645 18.400 1.00 89.38 201 LEU A C 1
ATOM 1600 O O . LEU A 1 201 ? -13.400 6.587 17.640 1.00 89.38 201 LEU A O 1
ATOM 1604 N N . GLY A 1 202 ? -11.937 5.181 18.602 1.00 91.75 202 GLY A N 1
ATOM 1605 C CA . GLY A 1 202 ? -10.773 5.622 17.857 1.00 91.75 202 GLY A CA 1
ATOM 1606 C C . GLY A 1 202 ? -9.903 4.452 17.437 1.00 91.75 202 GLY A C 1
ATOM 1607 O O . GLY A 1 202 ? -9.998 3.356 17.982 1.00 91.75 202 GLY A O 1
ATOM 1608 N N . VAL A 1 203 ? -9.042 4.683 16.457 1.00 91.88 203 VAL A N 1
ATOM 1609 C CA . VAL A 1 203 ? -8.107 3.690 15.940 1.00 91.88 203 VAL A CA 1
ATOM 1610 C C . VAL A 1 203 ? -6.688 4.237 16.001 1.00 91.88 203 VAL A C 1
ATOM 1612 O O . VAL A 1 203 ? -6.417 5.347 15.549 1.00 91.88 203 VAL A O 1
ATOM 1615 N N . SER A 1 204 ? -5.770 3.445 16.543 1.00 92.12 204 SER A N 1
ATOM 1616 C CA . SER A 1 204 ? -4.336 3.625 16.313 1.00 92.12 204 SER A CA 1
ATOM 1617 C C . SER A 1 204 ? -3.870 2.552 15.344 1.00 92.12 204 SER A C 1
ATOM 1619 O O . SER A 1 204 ? -4.357 1.423 15.397 1.00 92.12 204 SER A O 1
ATOM 1621 N N . PHE A 1 205 ? -2.913 2.855 14.478 1.00 92.31 205 PHE A N 1
ATOM 1622 C CA . PHE A 1 205 ? -2.377 1.852 13.568 1.00 92.31 205 PHE A CA 1
ATOM 1623 C C . PHE A 1 205 ? -0.912 2.101 13.234 1.00 92.31 205 PHE A C 1
ATOM 1625 O O . PHE A 1 205 ? -0.397 3.203 13.403 1.00 92.31 205 PHE A O 1
ATOM 1632 N N . ASN A 1 206 ? -0.246 1.057 12.754 1.00 91.56 206 ASN A N 1
ATOM 1633 C CA . ASN A 1 206 ? 1.085 1.130 12.180 1.00 91.56 206 ASN A CA 1
ATOM 1634 C C . ASN A 1 206 ? 1.110 0.465 10.799 1.00 91.56 206 ASN A C 1
ATOM 1636 O O . ASN A 1 206 ? 0.316 -0.433 10.506 1.00 91.56 206 ASN A O 1
ATOM 1640 N N . LEU A 1 207 ? 2.014 0.943 9.946 1.00 90.88 207 LEU A N 1
ATOM 1641 C CA . LEU A 1 207 ? 2.269 0.383 8.625 1.00 90.88 207 LEU A CA 1
ATOM 1642 C C . LEU A 1 207 ? 3.677 -0.198 8.571 1.00 90.88 207 LEU A C 1
ATOM 1644 O O . LEU A 1 207 ? 4.658 0.512 8.779 1.00 90.88 207 LEU A O 1
ATOM 1648 N N . GLY A 1 208 ? 3.769 -1.489 8.279 1.00 87.25 208 GLY A N 1
ATOM 1649 C CA . GLY A 1 208 ? 5.009 -2.177 7.948 1.00 87.25 208 GLY A CA 1
ATOM 1650 C C . GLY A 1 208 ? 5.218 -2.228 6.437 1.00 87.25 208 GLY A C 1
ATOM 1651 O O . GLY A 1 208 ? 4.249 -2.286 5.679 1.00 87.25 208 GLY A O 1
ATOM 1652 N N . SER A 1 209 ? 6.470 -2.253 5.989 1.00 86.56 209 SER A N 1
ATOM 1653 C CA . SER A 1 209 ? 6.808 -2.624 4.615 1.00 86.56 209 SER A CA 1
ATOM 1654 C C . SER A 1 209 ? 8.043 -3.506 4.543 1.00 86.56 209 SER A C 1
ATOM 1656 O O . SER A 1 209 ? 8.917 -3.404 5.400 1.00 86.56 209 SER A O 1
ATOM 1658 N N . GLU A 1 210 ? 8.083 -4.341 3.511 1.00 82.81 210 GLU A N 1
ATOM 1659 C CA . GLU A 1 210 ? 9.166 -5.263 3.168 1.00 82.81 210 GLU A CA 1
ATOM 1660 C C . GLU A 1 210 ? 9.355 -5.247 1.645 1.00 82.81 210 GLU A C 1
ATOM 1662 O O . GLU A 1 210 ? 8.384 -5.053 0.908 1.00 82.81 210 GLU A O 1
ATOM 1667 N N . ASN A 1 211 ? 10.581 -5.433 1.150 1.00 77.06 211 ASN A N 1
ATOM 1668 C CA . ASN A 1 211 ? 10.876 -5.440 -0.284 1.00 77.06 211 ASN A CA 1
ATOM 1669 C C . ASN A 1 211 ? 11.818 -6.576 -0.713 1.00 77.06 211 ASN A C 1
ATOM 1671 O O . ASN A 1 211 ? 12.597 -7.100 0.075 1.00 77.06 211 ASN A O 1
ATOM 1675 N N . THR A 1 212 ? 11.761 -6.941 -1.997 1.00 70.56 212 THR A N 1
ATOM 1676 C CA . THR A 1 212 ? 12.530 -8.063 -2.577 1.00 70.56 212 THR A CA 1
ATOM 1677 C C . THR A 1 212 ? 13.896 -7.678 -3.138 1.00 70.56 212 THR A C 1
ATOM 1679 O O . THR A 1 212 ? 14.433 -8.412 -3.971 1.00 70.56 212 THR A O 1
ATOM 1682 N N . VAL A 1 213 ? 14.440 -6.504 -2.807 1.00 63.62 213 VAL A N 1
ATOM 1683 C CA . VAL A 1 213 ? 15.668 -6.020 -3.456 1.00 63.62 213 VAL A CA 1
ATOM 1684 C C . VAL A 1 213 ? 16.809 -6.988 -3.129 1.00 63.62 213 VAL A C 1
ATOM 1686 O O . VAL A 1 213 ? 17.223 -7.114 -1.982 1.00 63.62 213 VAL A O 1
ATOM 1689 N N . LYS A 1 214 ? 17.281 -7.710 -4.157 1.00 49.47 214 LYS A N 1
ATOM 1690 C CA . LYS A 1 214 ? 18.075 -8.951 -4.058 1.00 49.47 214 LYS A CA 1
ATOM 1691 C C . LYS A 1 214 ? 19.461 -8.819 -3.410 1.00 49.47 214 LYS A C 1
ATOM 1693 O O . LYS A 1 214 ? 20.135 -9.828 -3.236 1.00 49.47 214 LYS A O 1
ATOM 1698 N N . ASN A 1 215 ? 19.878 -7.626 -2.996 1.00 46.97 215 ASN A N 1
ATOM 1699 C CA . ASN A 1 215 ? 21.207 -7.383 -2.429 1.00 46.97 215 ASN A CA 1
ATOM 1700 C C . ASN A 1 215 ? 21.244 -7.543 -0.899 1.00 46.97 215 ASN A C 1
ATOM 1702 O O . ASN A 1 215 ? 21.853 -6.724 -0.219 1.00 46.97 215 ASN A O 1
ATOM 1706 N N . GLY A 1 216 ? 20.553 -8.547 -0.345 1.00 38.88 216 GLY A N 1
ATOM 1707 C CA . GLY A 1 216 ? 20.596 -8.906 1.086 1.00 38.88 216 GLY A CA 1
ATOM 1708 C C . GLY A 1 216 ? 20.008 -7.883 2.071 1.00 38.88 216 GLY A C 1
ATOM 1709 O O . GLY A 1 216 ? 19.746 -8.227 3.218 1.00 38.88 216 GLY A O 1
ATOM 1710 N N . ASN A 1 217 ? 19.742 -6.656 1.626 1.00 45.53 217 ASN A N 1
ATOM 1711 C CA . ASN A 1 217 ? 19.172 -5.579 2.423 1.00 45.53 217 ASN A CA 1
ATOM 1712 C C . ASN A 1 217 ? 17.656 -5.526 2.202 1.00 45.53 217 ASN A C 1
ATOM 1714 O O . ASN A 1 217 ? 17.154 -4.673 1.470 1.00 45.53 217 ASN A O 1
ATOM 1718 N N . SER A 1 218 ? 16.916 -6.450 2.819 1.00 50.12 218 SER A N 1
ATOM 1719 C CA . SER A 1 218 ? 15.468 -6.293 2.987 1.00 50.12 218 SER A CA 1
ATOM 1720 C C . SER A 1 218 ? 15.215 -5.036 3.824 1.00 50.12 218 SER A C 1
ATOM 1722 O O . SER A 1 218 ? 15.606 -4.972 4.993 1.00 50.12 218 SER A O 1
ATOM 1724 N N . PHE A 1 219 ? 14.588 -4.017 3.238 1.00 55.91 219 PHE A N 1
ATOM 1725 C CA . PHE A 1 219 ? 14.240 -2.796 3.961 1.00 55.91 219 PHE A CA 1
ATOM 1726 C C . PHE A 1 219 ? 12.934 -3.013 4.710 1.00 55.91 219 PHE A C 1
ATOM 1728 O O . PHE A 1 219 ? 11.856 -2.730 4.189 1.00 55.91 219 PHE A O 1
ATOM 1735 N N . ASN A 1 220 ? 13.047 -3.499 5.944 1.00 64.88 220 ASN A N 1
ATOM 1736 C CA . ASN A 1 220 ? 11.911 -3.588 6.848 1.00 64.88 220 ASN A CA 1
ATOM 1737 C C . ASN A 1 220 ? 11.724 -2.238 7.533 1.00 64.88 220 ASN A C 1
ATOM 1739 O O . ASN A 1 220 ? 12.583 -1.788 8.293 1.00 64.88 220 ASN A O 1
ATOM 1743 N N . ARG A 1 221 ? 10.606 -1.571 7.249 1.00 74.38 221 ARG A N 1
ATOM 1744 C CA . ARG A 1 221 ? 10.276 -0.278 7.856 1.00 74.38 221 ARG A CA 1
ATOM 1745 C C . ARG A 1 221 ? 8.921 -0.353 8.534 1.00 74.38 221 ARG A C 1
ATOM 1747 O O . ARG A 1 221 ? 7.934 -0.667 7.877 1.00 74.38 221 ARG A O 1
ATOM 1754 N N . LEU A 1 222 ? 8.884 -0.026 9.825 1.00 78.38 222 LEU A N 1
ATOM 1755 C CA . LEU A 1 222 ? 7.658 0.148 10.597 1.00 78.38 222 LEU A CA 1
ATOM 1756 C C . LEU A 1 222 ? 7.396 1.642 10.803 1.00 78.38 222 LEU A C 1
ATOM 1758 O O . LEU A 1 222 ? 8.280 2.385 11.224 1.00 78.38 222 LEU A O 1
ATOM 1762 N N . ILE A 1 223 ? 6.181 2.075 10.494 1.00 81.38 223 ILE A N 1
ATOM 1763 C CA . ILE A 1 223 ? 5.718 3.452 10.620 1.00 81.38 223 ILE A CA 1
ATOM 1764 C C . ILE A 1 223 ? 4.561 3.489 11.605 1.00 81.38 223 ILE A C 1
ATOM 1766 O O . ILE A 1 223 ? 3.512 2.911 11.339 1.00 81.38 223 ILE A O 1
ATOM 1770 N N . SER A 1 224 ? 4.739 4.206 12.708 1.00 75.25 224 SER A N 1
ATOM 1771 C CA . SER A 1 224 ? 3.696 4.488 13.706 1.00 75.25 224 SER A CA 1
ATOM 1772 C C . SER A 1 224 ? 3.353 5.979 13.812 1.00 75.25 224 SER A C 1
ATOM 1774 O O . SER A 1 224 ? 2.429 6.343 14.534 1.00 75.25 224 SER A O 1
ATOM 1776 N N . SER A 1 225 ? 4.078 6.834 13.084 1.00 78.31 225 SER A N 1
ATOM 1777 C CA . SER A 1 225 ? 3.874 8.284 13.053 1.00 78.31 225 SER A CA 1
ATOM 1778 C C . SER A 1 225 ? 3.648 8.744 11.622 1.00 78.31 225 SER A C 1
ATOM 1780 O O . SER A 1 225 ? 4.459 8.470 10.731 1.00 78.31 225 SER A O 1
ATOM 1782 N N . PHE A 1 226 ? 2.552 9.465 11.412 1.00 85.31 226 PHE A N 1
ATOM 1783 C CA . PHE A 1 226 ? 2.111 9.896 10.095 1.00 85.31 226 PHE A CA 1
ATOM 1784 C C . PHE A 1 226 ? 2.075 11.414 10.014 1.00 85.31 226 PHE A C 1
ATOM 1786 O O . PHE A 1 226 ? 1.796 12.098 10.997 1.00 85.31 226 PHE A O 1
ATOM 1793 N N . SER A 1 227 ? 2.371 11.940 8.832 1.00 80.94 227 SER A N 1
ATOM 1794 C CA . SER A 1 227 ? 2.160 13.348 8.554 1.00 80.94 227 SER A CA 1
ATOM 1795 C C . SER A 1 227 ? 0.725 13.537 8.073 1.00 80.94 227 SER A C 1
ATOM 1797 O O . SER A 1 227 ? 0.209 12.771 7.258 1.00 80.94 227 SER A O 1
ATOM 1799 N N . GLU A 1 228 ? 0.068 14.525 8.671 1.00 73.69 228 GLU A N 1
ATOM 1800 C CA . GLU A 1 228 ? -1.359 14.817 8.500 1.00 73.69 228 GLU A CA 1
ATOM 1801 C C . GLU A 1 228 ? -1.582 16.014 7.569 1.00 73.69 228 GLU A C 1
ATOM 1803 O O . GLU A 1 228 ? -2.720 16.370 7.272 1.00 73.69 228 GLU A O 1
ATOM 1808 N N . ASP A 1 229 ? -0.500 16.637 7.097 1.00 66.62 229 ASP A N 1
ATOM 1809 C CA . ASP A 1 229 ? -0.573 17.791 6.216 1.00 66.62 229 ASP A CA 1
ATOM 1810 C C . ASP A 1 229 ? -0.698 17.322 4.760 1.00 66.62 229 ASP A C 1
ATOM 1812 O O . ASP A 1 229 ? 0.031 16.438 4.306 1.00 66.62 229 ASP A O 1
ATOM 1816 N N . ASN A 1 230 ? -1.578 17.964 3.986 1.00 56.91 230 ASN A N 1
ATOM 1817 C CA . ASN A 1 230 ? -1.897 17.558 2.608 1.00 56.91 230 ASN A CA 1
ATOM 1818 C C . ASN A 1 230 ? -0.683 17.499 1.654 1.00 56.91 230 ASN A C 1
ATOM 1820 O O . ASN A 1 230 ? -0.740 16.805 0.638 1.00 56.91 230 ASN A O 1
ATOM 1824 N N . ASN A 1 231 ? 0.416 18.187 1.981 1.00 57.88 231 ASN A N 1
ATOM 1825 C CA . ASN A 1 231 ? 1.625 18.256 1.153 1.00 57.88 231 ASN A CA 1
ATOM 1826 C C . ASN A 1 231 ? 2.754 17.316 1.612 1.00 57.88 231 ASN A C 1
ATOM 1828 O O . ASN A 1 231 ? 3.695 17.085 0.854 1.00 57.88 231 ASN A O 1
ATOM 1832 N N . ASN A 1 232 ? 2.655 16.734 2.811 1.00 61.41 232 ASN A N 1
ATOM 1833 C CA . ASN A 1 232 ? 3.692 15.890 3.399 1.00 61.41 232 ASN A CA 1
ATOM 1834 C C . ASN A 1 232 ? 3.146 14.476 3.584 1.00 61.41 232 ASN A C 1
ATOM 1836 O O . ASN A 1 232 ? 2.667 14.099 4.639 1.00 61.41 232 ASN A O 1
ATOM 1840 N N . GLN A 1 233 ? 3.196 13.656 2.540 1.00 82.44 233 GLN A N 1
ATOM 1841 C CA . GLN A 1 233 ? 2.797 12.255 2.675 1.00 82.44 233 GLN A CA 1
ATOM 1842 C C . GLN A 1 233 ? 3.911 11.445 3.344 1.00 82.44 233 GLN A C 1
ATOM 1844 O O . GLN A 1 233 ? 5.093 11.602 3.023 1.00 82.44 233 GLN A O 1
ATOM 1849 N N . THR A 1 234 ? 3.545 10.525 4.234 1.00 89.31 234 THR A N 1
ATOM 1850 C CA . THR A 1 234 ? 4.522 9.687 4.933 1.00 89.31 234 THR A CA 1
ATOM 1851 C C . THR A 1 234 ? 5.112 8.649 3.989 1.00 89.31 234 THR A C 1
ATOM 1853 O O . THR A 1 234 ? 4.393 7.810 3.451 1.00 89.31 234 THR A O 1
ATOM 1856 N N . ILE A 1 235 ? 6.434 8.669 3.806 1.00 89.94 235 ILE A N 1
ATOM 1857 C CA . ILE A 1 235 ? 7.140 7.626 3.054 1.00 89.94 235 ILE A CA 1
ATOM 1858 C C . ILE A 1 235 ? 7.109 6.334 3.873 1.00 89.94 235 ILE A C 1
ATOM 1860 O O . ILE A 1 235 ? 7.715 6.258 4.940 1.00 89.94 235 ILE A O 1
ATOM 1864 N N . VAL A 1 236 ? 6.425 5.320 3.352 1.00 89.19 236 VAL A N 1
ATOM 1865 C CA . VAL A 1 236 ? 6.310 3.990 3.965 1.00 89.19 236 VAL A CA 1
ATOM 1866 C C . VAL A 1 236 ? 7.425 3.071 3.482 1.00 89.19 236 VAL A C 1
ATOM 1868 O O . VAL A 1 236 ? 7.996 2.340 4.280 1.00 89.19 236 VAL A O 1
ATOM 1871 N N . SER A 1 237 ? 7.791 3.160 2.203 1.00 86.81 237 SER A N 1
ATOM 1872 C CA . SER A 1 237 ? 8.884 2.381 1.614 1.00 86.81 237 SER A CA 1
ATOM 1873 C C . SER A 1 237 ? 9.640 3.212 0.583 1.00 86.81 237 SER A C 1
ATOM 1875 O O . SER A 1 237 ? 9.036 4.034 -0.108 1.00 86.81 237 SER A O 1
ATOM 1877 N N . THR A 1 238 ? 10.955 3.020 0.483 1.00 86.88 238 THR A N 1
ATOM 1878 C CA . THR A 1 238 ? 11.778 3.639 -0.561 1.00 86.88 238 THR A CA 1
ATOM 1879 C C . THR A 1 238 ? 12.987 2.776 -0.904 1.00 86.88 238 THR A C 1
ATOM 1881 O O . THR A 1 238 ? 13.616 2.209 -0.014 1.00 86.88 238 THR A O 1
ATOM 1884 N N . THR A 1 239 ? 13.348 2.713 -2.185 1.00 81.56 239 THR A N 1
ATOM 1885 C CA . THR A 1 239 ? 14.609 2.114 -2.650 1.00 81.56 239 THR A CA 1
ATOM 1886 C C . THR A 1 239 ? 15.672 3.169 -2.948 1.00 81.56 239 THR A C 1
ATOM 1888 O O . THR A 1 239 ? 16.685 2.859 -3.556 1.00 81.56 239 THR A O 1
ATOM 1891 N N . ARG A 1 240 ? 15.492 4.430 -2.523 1.00 83.31 240 ARG A N 1
ATOM 1892 C CA . ARG A 1 240 ? 16.425 5.526 -2.855 1.00 83.31 240 ARG A CA 1
ATOM 1893 C C . ARG A 1 240 ? 17.872 5.242 -2.440 1.00 83.31 240 ARG A C 1
ATOM 1895 O O . ARG A 1 240 ? 18.781 5.642 -3.156 1.00 83.31 240 ARG A O 1
ATOM 1902 N N . GLY A 1 241 ? 18.082 4.549 -1.319 1.00 77.62 241 GLY A N 1
ATOM 1903 C CA . GLY A 1 241 ? 19.423 4.148 -0.880 1.00 77.62 241 GLY A CA 1
ATOM 1904 C C . GLY A 1 241 ? 20.065 3.064 -1.753 1.00 77.62 241 GLY A C 1
ATOM 1905 O O . GLY A 1 241 ? 21.281 2.939 -1.750 1.00 77.62 241 GLY A O 1
ATOM 1906 N N . HIS A 1 242 ? 19.260 2.291 -2.490 1.00 77.56 242 HIS A N 1
ATOM 1907 C CA . HIS A 1 242 ? 19.696 1.199 -3.366 1.00 77.56 242 HIS A CA 1
ATOM 1908 C C . HIS A 1 242 ? 18.861 1.207 -4.664 1.00 77.56 242 HIS A C 1
ATOM 1910 O O . HIS A 1 242 ? 17.941 0.394 -4.809 1.00 77.56 242 HIS A O 1
ATOM 1916 N N . PRO A 1 243 ? 19.117 2.158 -5.587 1.00 77.81 243 PRO A N 1
ATOM 1917 C CA . PRO A 1 243 ? 18.399 2.239 -6.856 1.00 77.81 243 PRO A CA 1
ATOM 1918 C C . PRO A 1 243 ? 18.588 0.975 -7.702 1.00 77.81 243 PRO A C 1
ATOM 1920 O O . PRO A 1 243 ? 19.647 0.352 -7.685 1.00 77.81 243 PRO A O 1
ATOM 1923 N N . ILE A 1 244 ? 17.563 0.627 -8.472 1.00 77.44 244 ILE A N 1
ATOM 1924 C CA . ILE A 1 244 ? 17.471 -0.613 -9.259 1.00 77.44 244 ILE A CA 1
ATOM 1925 C C . ILE A 1 244 ? 17.776 -0.318 -10.725 1.00 77.44 244 ILE A C 1
ATOM 1927 O O . ILE A 1 244 ? 17.277 0.666 -11.257 1.00 77.44 244 ILE A O 1
ATOM 1931 N N . SER A 1 245 ? 18.590 -1.126 -11.402 1.00 76.44 245 SER A N 1
ATOM 1932 C CA . SER A 1 245 ? 19.029 -0.826 -12.776 1.00 76.44 245 SER A CA 1
ATOM 1933 C C . SER A 1 245 ? 18.290 -1.678 -13.801 1.00 76.44 245 SER A C 1
ATOM 1935 O O . SER A 1 245 ? 18.295 -2.904 -13.714 1.00 76.44 245 SER A O 1
ATOM 1937 N N . LEU A 1 246 ? 17.731 -1.053 -14.845 1.00 75.88 246 LEU A N 1
ATOM 1938 C CA . LEU A 1 246 ? 17.158 -1.802 -15.976 1.00 75.88 246 LEU A CA 1
ATOM 1939 C C . LEU A 1 246 ? 18.207 -2.438 -16.905 1.00 75.88 246 LEU A C 1
ATOM 1941 O O . LEU A 1 246 ? 17.843 -3.237 -17.765 1.00 75.88 246 LEU A O 1
ATOM 1945 N N . GLY A 1 247 ? 19.488 -2.076 -16.775 1.00 66.12 247 GLY A N 1
ATOM 1946 C CA . GLY A 1 247 ? 20.562 -2.534 -17.668 1.00 66.12 247 GLY A CA 1
ATOM 1947 C C . GLY A 1 247 ? 21.243 -3.841 -17.259 1.00 66.12 247 GLY A C 1
ATOM 1948 O O . GLY A 1 247 ? 22.009 -4.401 -18.041 1.00 66.12 247 GLY A O 1
ATOM 1949 N N . ASN A 1 248 ? 20.992 -4.343 -16.049 1.00 61.59 248 ASN A N 1
ATOM 1950 C CA . ASN A 1 248 ? 21.632 -5.564 -15.571 1.00 61.59 248 ASN A CA 1
ATOM 1951 C C . ASN A 1 248 ? 21.004 -6.798 -16.243 1.00 61.59 248 ASN A C 1
ATOM 1953 O O . ASN A 1 248 ? 19.782 -6.922 -16.343 1.00 61.59 248 ASN A O 1
ATOM 1957 N N . GLN A 1 249 ? 21.836 -7.761 -16.667 1.00 50.38 249 GLN A N 1
ATOM 1958 C CA . GLN A 1 249 ? 21.401 -9.010 -17.324 1.00 50.38 249 GLN A CA 1
ATOM 1959 C C . GLN A 1 249 ? 20.379 -9.817 -16.494 1.00 50.38 249 GLN A C 1
ATOM 1961 O O . GLN A 1 249 ? 19.622 -10.622 -17.038 1.00 50.38 249 GLN A O 1
ATOM 1966 N N . GLN A 1 250 ? 20.293 -9.556 -15.188 1.00 51.97 250 GLN A N 1
ATOM 1967 C CA . GLN A 1 250 ? 19.332 -10.146 -14.263 1.00 51.97 250 GLN A CA 1
ATOM 1968 C C . GLN A 1 250 ? 17.959 -9.451 -14.254 1.00 51.97 250 GLN A C 1
ATOM 1970 O O . GLN A 1 250 ? 17.395 -9.338 -13.178 1.00 51.97 250 GLN A O 1
ATOM 1975 N N . ARG A 1 251 ? 17.410 -9.001 -15.401 1.00 59.28 251 ARG A N 1
ATOM 1976 C CA . ARG A 1 251 ? 16.025 -8.476 -15.592 1.00 59.28 251 ARG A CA 1
ATOM 1977 C C . ARG A 1 251 ? 15.236 -8.322 -14.275 1.00 59.28 251 ARG A C 1
ATOM 1979 O O . ARG A 1 251 ? 14.440 -9.203 -13.918 1.00 59.28 251 ARG A O 1
ATOM 1986 N N . GLU A 1 252 ? 15.554 -7.257 -13.539 1.00 64.62 252 GLU A N 1
ATOM 1987 C CA . GLU A 1 252 ? 15.253 -7.131 -12.113 1.00 64.62 252 GLU A CA 1
ATOM 1988 C C . GLU A 1 252 ? 13.749 -6.890 -11.937 1.00 64.62 252 GLU A C 1
ATOM 1990 O O . GLU A 1 252 ? 13.200 -5.899 -12.409 1.00 64.62 252 GLU A O 1
ATOM 1995 N N . HIS A 1 253 ? 13.053 -7.831 -11.300 1.00 73.62 253 HIS A N 1
ATOM 1996 C CA . HIS A 1 253 ? 11.727 -7.566 -10.756 1.00 73.62 253 HIS A CA 1
ATOM 1997 C C . HIS A 1 253 ? 11.882 -7.061 -9.328 1.00 73.62 253 HIS A C 1
ATOM 1999 O O . HIS A 1 253 ? 12.781 -7.479 -8.599 1.00 73.62 253 HIS A O 1
ATOM 2005 N N . THR A 1 254 ? 10.998 -6.168 -8.914 1.00 78.88 254 THR A N 1
ATOM 2006 C CA . THR A 1 254 ? 10.948 -5.688 -7.534 1.00 78.88 254 THR A CA 1
ATOM 2007 C C . THR A 1 254 ? 9.525 -5.766 -7.049 1.00 78.88 254 THR A C 1
ATOM 2009 O O . THR A 1 254 ? 8.618 -5.358 -7.762 1.00 78.88 254 THR A O 1
ATOM 2012 N N . ALA A 1 255 ? 9.328 -6.284 -5.848 1.00 83.25 255 ALA A N 1
ATOM 2013 C CA . ALA A 1 255 ? 8.050 -6.258 -5.172 1.00 83.25 255 ALA A CA 1
ATOM 2014 C C . ALA A 1 255 ? 8.200 -5.703 -3.762 1.00 83.25 255 ALA A C 1
ATOM 2016 O O . ALA A 1 255 ? 9.277 -5.735 -3.160 1.00 83.25 255 ALA A O 1
ATOM 2017 N N . MET A 1 256 ? 7.082 -5.201 -3.261 1.00 86.69 256 MET A N 1
ATOM 2018 C CA . MET A 1 256 ? 6.905 -4.678 -1.925 1.00 86.69 256 MET A CA 1
ATOM 2019 C C . MET A 1 256 ? 5.649 -5.296 -1.320 1.00 86.69 256 MET A C 1
ATOM 2021 O O . MET A 1 256 ? 4.607 -5.374 -1.976 1.00 86.69 256 MET A O 1
ATOM 2025 N N . ALA A 1 257 ? 5.750 -5.690 -0.059 1.00 88.56 257 ALA A N 1
ATOM 2026 C CA . ALA A 1 257 ? 4.626 -6.059 0.781 1.00 88.56 257 ALA A CA 1
ATOM 2027 C C . ALA A 1 257 ? 4.414 -4.949 1.801 1.00 88.56 257 ALA A C 1
ATOM 2029 O O . ALA A 1 257 ? 5.374 -4.390 2.333 1.00 88.56 257 ALA A O 1
ATOM 2030 N N . TYR A 1 258 ? 3.152 -4.660 2.084 1.00 90.56 258 TYR A N 1
ATOM 2031 C CA . TYR A 1 258 ? 2.748 -3.748 3.139 1.00 90.56 258 TYR A CA 1
ATOM 2032 C C . TYR A 1 258 ? 1.870 -4.487 4.134 1.00 90.56 258 TYR A C 1
ATOM 2034 O O . TYR A 1 258 ? 1.014 -5.292 3.754 1.00 90.56 258 TYR A O 1
ATOM 2042 N N . TYR A 1 259 ? 2.068 -4.158 5.401 1.00 91.31 259 TYR A N 1
ATOM 2043 C CA . TYR A 1 259 ? 1.379 -4.748 6.534 1.00 91.31 259 TYR A CA 1
ATOM 2044 C C . TYR A 1 259 ? 0.730 -3.631 7.350 1.00 91.31 259 TYR A C 1
ATOM 2046 O O . TYR A 1 259 ? 1.288 -2.547 7.485 1.00 91.31 259 TYR A O 1
ATOM 2054 N N . LEU A 1 260 ? -0.457 -3.890 7.876 1.00 93.19 260 LEU A N 1
ATOM 2055 C CA . LEU A 1 260 ? -1.222 -3.017 8.752 1.00 93.19 260 LEU A CA 1
ATOM 2056 C C . LEU A 1 260 ? -1.397 -3.737 10.087 1.00 93.19 260 LEU A C 1
ATOM 2058 O O . LEU A 1 260 ? -1.888 -4.866 10.128 1.00 93.19 260 LEU A O 1
ATOM 2062 N N . ASN A 1 261 ? -1.039 -3.093 11.188 1.00 89.88 261 ASN A N 1
ATOM 2063 C CA . ASN A 1 261 ? -1.579 -3.479 12.487 1.00 89.88 261 ASN A CA 1
ATOM 2064 C C . ASN A 1 261 ? -2.415 -2.321 12.994 1.00 89.88 261 ASN A C 1
ATOM 2066 O O . ASN A 1 261 ? -1.959 -1.181 12.974 1.00 89.88 261 ASN A O 1
ATOM 2070 N N . ALA A 1 262 ? -3.632 -2.605 13.434 1.00 91.19 262 ALA A N 1
ATOM 2071 C CA . ALA A 1 262 ? -4.532 -1.607 13.989 1.00 91.19 262 ALA A CA 1
ATOM 2072 C C . ALA A 1 262 ? -4.924 -1.992 15.412 1.00 91.19 262 ALA A C 1
ATOM 2074 O O . ALA A 1 262 ? -4.844 -3.153 15.785 1.00 91.19 262 ALA A O 1
ATOM 2075 N N . LYS A 1 263 ? -5.353 -1.031 16.214 1.00 88.38 263 LYS A N 1
ATOM 2076 C CA . LYS A 1 263 ? -5.911 -1.263 17.541 1.00 88.38 263 LYS A CA 1
ATOM 2077 C C . LYS A 1 263 ? -7.075 -0.312 17.734 1.00 88.38 263 LYS A C 1
ATOM 2079 O O . LYS A 1 263 ? -6.955 0.881 17.444 1.00 88.38 263 LYS A O 1
ATOM 2084 N N . LEU A 1 264 ? -8.203 -0.863 18.164 1.00 88.44 264 LEU A N 1
ATOM 2085 C CA . LEU A 1 264 ? -9.426 -0.112 18.405 1.00 88.44 264 LEU A CA 1
ATOM 2086 C C . LEU A 1 264 ? -9.435 0.357 19.866 1.00 88.44 264 LEU A C 1
ATOM 2088 O O . LEU A 1 264 ? -9.041 -0.382 20.765 1.00 88.44 264 LEU A O 1
ATOM 2092 N N . HIS A 1 265 ? -9.870 1.589 20.096 1.00 86.50 265 HIS A N 1
ATOM 2093 C CA . HIS A 1 265 ? -9.879 2.242 21.402 1.00 86.50 265 HIS A CA 1
ATOM 2094 C C . HIS A 1 265 ? -11.274 2.758 21.699 1.00 86.50 265 HIS A C 1
ATOM 2096 O O . HIS A 1 265 ? -11.897 3.383 20.842 1.00 86.50 265 HIS A O 1
ATOM 2102 N N . LEU A 1 266 ? -11.738 2.539 22.924 1.00 87.19 266 LEU A N 1
ATOM 2103 C CA . LEU A 1 266 ? -12.957 3.154 23.430 1.00 87.19 266 LEU A CA 1
ATOM 2104 C C . LEU A 1 266 ? -12.615 4.514 24.045 1.00 87.19 266 LEU A C 1
ATOM 2106 O O . LEU A 1 266 ? -11.874 4.572 25.024 1.00 87.19 266 LEU A O 1
ATOM 2110 N N . LEU A 1 267 ? -13.148 5.587 23.464 1.00 86.44 267 LEU A N 1
ATOM 2111 C CA . LEU A 1 267 ? -12.867 6.974 23.852 1.00 86.44 267 LEU A CA 1
ATOM 2112 C C . LEU A 1 267 ? -13.884 7.502 24.863 1.00 86.44 267 LEU A C 1
ATOM 2114 O O . LEU A 1 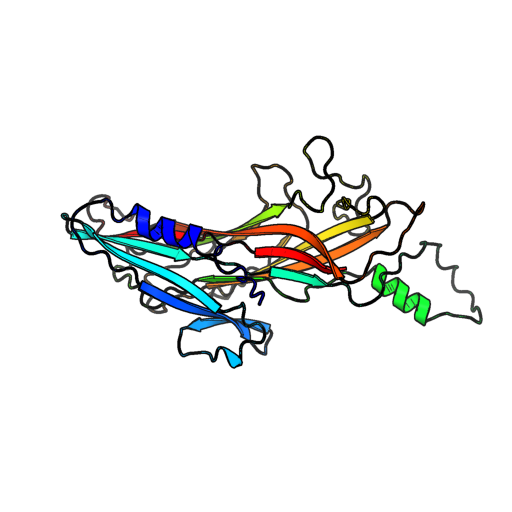267 ? -13.519 8.182 25.816 1.00 86.44 267 LEU A O 1
ATOM 2118 N N . ASP A 1 268 ? -15.160 7.160 24.675 1.00 80.25 268 ASP A N 1
ATOM 2119 C CA . ASP A 1 268 ? -16.229 7.484 25.616 1.00 80.25 268 ASP A CA 1
ATOM 2120 C C . ASP A 1 268 ? -17.002 6.214 25.978 1.00 80.25 268 ASP A C 1
ATOM 2122 O O . ASP A 1 268 ? -17.348 5.395 25.127 1.00 80.25 268 ASP A O 1
ATOM 2126 N N . LYS A 1 269 ? -17.265 6.046 27.272 1.00 71.75 269 LYS A N 1
ATOM 2127 C CA . LYS A 1 269 ? -18.050 4.933 27.814 1.00 71.75 269 LYS A CA 1
ATOM 2128 C C . LYS A 1 269 ? -19.553 5.212 27.753 1.00 71.75 269 LYS A C 1
ATOM 2130 O O . LYS A 1 269 ? -20.349 4.296 27.950 1.00 71.75 269 LYS A O 1
ATOM 2135 N N . LYS A 1 270 ? -19.961 6.461 27.514 1.00 69.00 270 LYS A N 1
ATOM 2136 C CA . LYS A 1 270 ? -21.367 6.852 27.408 1.00 69.00 270 LYS A CA 1
ATOM 2137 C C . LYS A 1 270 ? -21.874 6.559 25.995 1.00 69.00 270 LYS A C 1
ATOM 2139 O O . LYS A 1 270 ? -21.365 7.089 25.018 1.00 69.00 270 LYS A O 1
ATOM 2144 N N . GLY A 1 271 ? -22.910 5.724 25.888 1.00 62.19 271 GLY A N 1
ATOM 2145 C CA . GLY A 1 271 ? -23.601 5.484 24.616 1.00 62.19 271 GLY A CA 1
ATOM 2146 C C . GLY A 1 271 ? -22.908 4.504 23.666 1.00 62.19 271 GLY A C 1
ATOM 2147 O O . GLY A 1 271 ? -23.022 4.670 22.453 1.00 62.19 271 GLY A O 1
ATOM 2148 N N . ILE A 1 272 ? -22.227 3.481 24.199 1.00 69.31 272 ILE A N 1
ATOM 2149 C CA . ILE A 1 272 ? -21.693 2.371 23.395 1.00 69.31 272 ILE A CA 1
ATOM 2150 C C . ILE A 1 272 ? -22.854 1.703 22.655 1.00 69.31 272 ILE A C 1
ATOM 2152 O O . ILE A 1 272 ? -23.810 1.237 23.275 1.00 69.31 272 ILE A O 1
ATOM 2156 N N . LYS A 1 273 ? -22.762 1.663 21.328 1.00 71.88 273 LYS A N 1
ATOM 2157 C CA . LYS A 1 273 ? -23.678 0.914 20.468 1.00 71.88 273 LYS A CA 1
ATOM 2158 C C . LYS A 1 273 ? -22.916 -0.196 19.768 1.00 71.88 273 LYS A C 1
ATOM 2160 O O . LYS A 1 273 ? -21.736 -0.030 19.452 1.00 71.88 273 LYS A O 1
ATOM 2165 N N . ASP A 1 274 ? -23.617 -1.290 19.501 1.00 70.31 274 ASP A N 1
ATOM 2166 C CA . ASP A 1 274 ? -23.079 -2.386 18.709 1.00 70.31 274 ASP A CA 1
ATOM 2167 C C . ASP A 1 274 ? -22.703 -1.897 17.308 1.00 70.31 274 ASP A C 1
ATOM 2169 O O . ASP A 1 274 ? -23.457 -1.172 16.650 1.00 70.31 274 ASP A O 1
ATOM 2173 N N . ILE A 1 275 ? -21.525 -2.310 16.847 1.00 72.62 275 ILE A N 1
ATOM 2174 C CA . ILE A 1 275 ? -21.104 -2.114 15.463 1.00 72.62 275 ILE A CA 1
ATOM 2175 C C . ILE A 1 275 ? -21.608 -3.317 14.676 1.00 72.62 275 ILE A C 1
ATOM 2177 O O . ILE A 1 275 ? -21.327 -4.461 15.030 1.00 72.62 275 ILE A O 1
ATOM 2181 N N . ALA A 1 276 ? -22.351 -3.066 13.599 1.00 72.62 276 ALA A N 1
ATOM 2182 C CA . ALA A 1 276 ? -22.766 -4.136 12.703 1.00 72.62 276 ALA A CA 1
ATOM 2183 C C . ALA A 1 276 ? -21.536 -4.878 12.153 1.00 72.62 276 ALA A C 1
ATOM 2185 O O . ALA A 1 276 ? -20.578 -4.244 11.714 1.00 72.62 276 ALA A O 1
ATOM 2186 N N . GLN A 1 277 ? -21.589 -6.208 12.137 1.00 72.62 277 GLN A N 1
ATOM 2187 C CA . GLN A 1 277 ? -20.514 -7.031 11.591 1.00 72.62 277 GLN A CA 1
ATOM 2188 C C . GLN A 1 277 ? -20.280 -6.719 10.104 1.00 72.62 277 GLN A C 1
ATOM 2190 O O . GLN A 1 277 ? -21.231 -6.568 9.331 1.00 72.62 277 GLN A O 1
ATOM 2195 N N . GLY A 1 278 ? -19.012 -6.671 9.690 1.00 77.44 278 GLY A N 1
ATOM 2196 C CA . GLY A 1 278 ? -18.627 -6.435 8.300 1.00 77.44 278 GLY A CA 1
ATOM 2197 C C . GLY A 1 278 ? -18.555 -4.954 7.937 1.00 77.44 278 GLY A C 1
ATOM 2198 O O . GLY A 1 278 ? -18.695 -4.600 6.762 1.00 77.44 278 GLY A O 1
ATOM 2199 N N . LYS A 1 279 ? -18.355 -4.078 8.927 1.00 87.69 279 LYS A N 1
ATOM 2200 C CA . LYS A 1 279 ? -18.075 -2.662 8.678 1.00 87.69 279 LYS A CA 1
ATOM 2201 C C . LYS A 1 279 ? -16.612 -2.511 8.288 1.00 87.69 279 LYS A C 1
ATOM 2203 O O . LYS A 1 279 ? -15.737 -3.156 8.841 1.00 87.69 279 LYS A O 1
ATOM 2208 N N . THR A 1 280 ? -16.337 -1.636 7.334 1.00 91.44 280 THR A N 1
ATOM 2209 C CA . THR A 1 280 ? -14.971 -1.348 6.894 1.00 91.44 280 THR A CA 1
ATOM 2210 C C . THR A 1 280 ? -14.689 0.121 7.144 1.00 91.44 280 THR A C 1
ATOM 2212 O O . THR A 1 280 ? -15.472 0.972 6.729 1.00 91.44 280 THR A O 1
ATOM 2215 N N . VAL A 1 281 ? -13.563 0.399 7.791 1.00 93.38 281 VAL A N 1
ATOM 2216 C CA . VAL A 1 281 ? -13.023 1.739 8.009 1.00 93.38 281 VAL A CA 1
ATOM 2217 C C . VAL A 1 281 ? -11.882 1.958 7.021 1.00 93.38 281 VAL A C 1
ATOM 2219 O O . VAL A 1 281 ? -10.863 1.267 7.077 1.00 93.38 281 VAL A O 1
ATOM 2222 N N . ASP A 1 282 ? -12.045 2.908 6.106 1.00 94.75 282 ASP A N 1
ATOM 2223 C CA . ASP A 1 282 ? -10.980 3.379 5.225 1.00 94.75 282 ASP A CA 1
ATOM 2224 C C . ASP A 1 282 ? -10.009 4.283 5.997 1.00 94.75 282 ASP A C 1
ATOM 2226 O O . ASP A 1 282 ? -10.356 5.393 6.405 1.00 94.75 282 ASP A O 1
ATOM 2230 N N . LEU A 1 283 ? -8.784 3.795 6.199 1.00 94.44 283 LEU A N 1
ATOM 2231 C CA . LEU A 1 283 ? -7.725 4.532 6.887 1.00 94.44 283 LEU A CA 1
ATOM 2232 C C . LEU A 1 283 ? -6.966 5.448 5.923 1.00 94.44 283 LEU A C 1
ATOM 2234 O O . LEU A 1 283 ? -6.407 6.464 6.338 1.00 94.44 283 LEU A O 1
ATOM 2238 N N . GLY A 1 284 ? -6.917 5.101 4.635 1.00 94.06 284 GLY A N 1
ATOM 2239 C CA . GLY A 1 284 ? -6.097 5.812 3.669 1.00 94.06 284 GLY A CA 1
ATOM 2240 C C . GLY A 1 284 ? -5.666 4.990 2.472 1.00 94.06 284 GLY A C 1
ATOM 2241 O O . GLY A 1 284 ? -6.216 3.948 2.122 1.00 94.06 284 GLY A O 1
ATOM 2242 N N . THR A 1 285 ? -4.658 5.506 1.783 1.00 94.62 285 THR A N 1
ATOM 2243 C CA . THR A 1 285 ? -4.163 4.941 0.534 1.00 94.62 285 THR A CA 1
ATOM 2244 C C . THR A 1 285 ? -2.646 4.986 0.496 1.00 94.62 285 THR A C 1
ATOM 2246 O O . THR A 1 285 ? -2.033 6.034 0.704 1.00 94.62 285 THR A O 1
ATOM 2249 N N . LEU A 1 286 ? -2.040 3.847 0.173 1.00 94.50 286 LEU A N 1
ATOM 2250 C CA . LEU A 1 286 ? -0.643 3.760 -0.226 1.00 94.50 286 LEU A CA 1
ATOM 2251 C C . LEU A 1 286 ? -0.539 4.044 -1.726 1.00 94.50 286 LEU A C 1
ATOM 2253 O O . LEU A 1 286 ? -1.222 3.424 -2.542 1.00 94.50 286 LEU A O 1
ATOM 2257 N N . ARG A 1 287 ? 0.328 4.987 -2.079 1.00 93.50 287 ARG A N 1
ATOM 2258 C CA . ARG A 1 287 ? 0.592 5.444 -3.442 1.00 93.50 287 ARG A CA 1
ATOM 2259 C C . ARG A 1 287 ? 2.008 5.034 -3.828 1.00 93.50 287 ARG A C 1
ATOM 2261 O O . ARG A 1 287 ? 2.944 5.779 -3.523 1.00 93.50 287 ARG A O 1
ATOM 2268 N N . PRO A 1 288 ? 2.184 3.848 -4.424 1.00 91.25 288 PRO A N 1
ATOM 2269 C CA . PRO A 1 288 ? 3.464 3.454 -4.983 1.00 91.25 288 PRO A CA 1
ATOM 2270 C C . PRO A 1 288 ? 3.781 4.331 -6.203 1.00 91.25 288 PRO A C 1
ATOM 2272 O O . PRO A 1 288 ? 2.898 4.690 -6.982 1.00 91.25 288 PRO A O 1
ATOM 2275 N N . ARG A 1 289 ? 5.034 4.766 -6.314 1.00 90.31 289 ARG A N 1
ATOM 2276 C CA . ARG A 1 289 ? 5.552 5.624 -7.381 1.00 90.31 289 ARG A CA 1
ATOM 2277 C C . ARG A 1 289 ? 6.936 5.147 -7.773 1.00 90.31 289 ARG A C 1
ATOM 2279 O O . ARG A 1 289 ? 7.703 4.681 -6.932 1.00 90.31 289 ARG A O 1
ATOM 2286 N N . VAL A 1 290 ? 7.256 5.317 -9.046 1.00 88.00 290 VAL A N 1
ATOM 2287 C CA . VAL A 1 290 ? 8.568 5.018 -9.608 1.00 88.00 290 VAL A CA 1
ATOM 2288 C C . VAL A 1 290 ? 9.139 6.283 -10.224 1.00 88.00 290 VAL A C 1
ATOM 2290 O O . VAL A 1 290 ? 8.457 7.003 -10.948 1.00 88.00 290 VAL A O 1
ATOM 2293 N N . GLU A 1 291 ? 10.392 6.558 -9.901 1.00 85.88 291 GLU A N 1
ATOM 2294 C CA . GLU A 1 291 ? 11.185 7.627 -10.484 1.00 85.88 291 GLU A CA 1
ATOM 2295 C C . GLU A 1 291 ? 12.307 6.986 -11.303 1.00 85.88 291 GLU A C 1
ATOM 2297 O O . GLU A 1 291 ? 13.107 6.210 -10.774 1.00 85.88 291 GLU A O 1
ATOM 2302 N N . ALA A 1 292 ? 12.363 7.303 -12.596 1.00 82.56 292 ALA A N 1
ATOM 2303 C CA . ALA A 1 292 ? 13.435 6.866 -13.479 1.00 82.56 292 ALA A CA 1
ATOM 2304 C C . ALA A 1 292 ? 14.503 7.963 -13.575 1.00 82.56 292 ALA A C 1
ATOM 2306 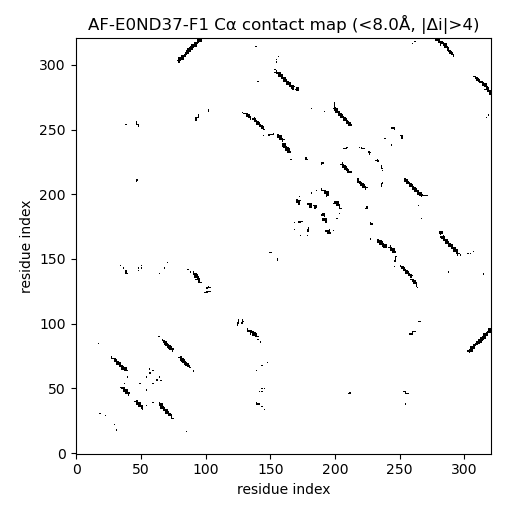O O . ALA A 1 292 ? 14.264 9.034 -14.131 1.00 82.56 292 ALA A O 1
ATOM 2307 N N . LYS A 1 293 ? 15.696 7.690 -13.044 1.00 78.06 293 LYS A N 1
ATOM 2308 C CA . LYS A 1 293 ? 16.877 8.551 -13.160 1.00 78.06 293 LYS A CA 1
ATOM 2309 C C . LYS A 1 293 ? 17.895 7.896 -14.067 1.00 78.06 293 LYS A C 1
ATOM 2311 O O . LYS A 1 293 ? 18.395 6.822 -13.770 1.00 78.06 293 LYS A O 1
ATOM 2316 N N . VAL A 1 294 ? 18.264 8.553 -15.152 1.00 69.44 294 VAL A N 1
ATOM 2317 C CA . VAL A 1 294 ? 19.393 8.094 -15.965 1.00 69.44 294 VAL A CA 1
ATOM 2318 C C . VAL A 1 294 ? 20.683 8.629 -15.355 1.00 69.44 294 VAL A C 1
ATOM 2320 O O . VAL A 1 294 ? 20.765 9.813 -15.017 1.00 69.44 294 VAL A O 1
ATOM 2323 N N . ARG A 1 295 ? 21.700 7.771 -15.219 1.00 61.28 295 ARG A N 1
ATOM 2324 C CA . ARG A 1 295 ? 23.044 8.197 -14.818 1.00 61.28 295 ARG A CA 1
ATOM 2325 C C . ARG A 1 295 ? 23.613 9.072 -15.940 1.00 61.28 295 ARG A C 1
ATOM 2327 O O . ARG A 1 295 ? 24.025 8.564 -16.972 1.00 61.28 295 ARG A O 1
ATOM 2334 N N . ARG A 1 296 ? 23.591 10.398 -15.772 1.00 54.88 296 ARG A N 1
ATOM 2335 C CA . ARG A 1 296 ? 24.166 11.344 -16.743 1.00 54.88 296 ARG A CA 1
ATOM 2336 C C . ARG A 1 296 ? 25.694 11.299 -16.657 1.00 54.88 296 ARG A C 1
ATOM 2338 O O . ARG A 1 296 ? 26.300 12.095 -15.950 1.00 54.88 296 ARG A O 1
ATOM 2345 N N . GLY A 1 297 ? 26.307 10.325 -17.321 1.00 48.69 297 GLY A N 1
ATOM 2346 C CA . GLY A 1 297 ? 27.754 10.274 -17.508 1.00 48.69 297 GLY A CA 1
ATOM 2347 C C . GLY A 1 297 ? 28.183 11.184 -18.657 1.00 48.69 297 GLY A C 1
ATOM 2348 O O . GLY A 1 297 ? 27.947 10.848 -19.809 1.00 48.69 297 GLY A O 1
ATOM 2349 N N . GLY A 1 298 ? 28.804 12.320 -18.328 1.00 45.28 298 GLY A N 1
ATOM 2350 C CA . GLY A 1 298 ? 29.745 13.079 -19.167 1.00 45.28 298 GLY A CA 1
ATOM 2351 C C . GLY A 1 298 ? 29.226 13.839 -20.390 1.00 45.28 298 GLY A C 1
ATOM 2352 O O . GLY A 1 298 ? 29.677 14.958 -20.607 1.00 45.28 298 GLY A O 1
ATOM 2353 N N . ASP A 1 299 ? 28.300 13.290 -21.172 1.00 49.50 299 ASP A N 1
ATOM 2354 C CA . ASP A 1 299 ? 28.000 13.834 -22.498 1.00 49.50 299 ASP A CA 1
ATOM 2355 C C . ASP A 1 299 ? 26.487 13.946 -22.735 1.00 49.50 299 ASP A C 1
ATOM 2357 O O . ASP A 1 299 ? 25.791 12.963 -23.000 1.00 49.50 299 ASP A O 1
ATOM 2361 N N . LEU A 1 300 ? 25.955 15.167 -22.600 1.00 51.34 300 LEU A N 1
ATOM 2362 C CA . LEU A 1 300 ? 24.532 15.474 -22.807 1.00 51.34 300 LEU A CA 1
ATOM 2363 C C . LEU A 1 300 ? 24.058 15.192 -24.246 1.00 51.34 300 LEU A C 1
ATOM 2365 O O . LEU A 1 300 ? 22.851 15.145 -24.481 1.00 51.34 300 LEU A O 1
ATOM 2369 N N . LEU A 1 301 ? 24.983 15.026 -25.195 1.00 51.69 301 LEU A N 1
ATOM 2370 C CA . LEU A 1 301 ? 24.705 15.005 -26.631 1.00 51.69 301 LEU A CA 1
ATOM 2371 C C . LEU A 1 301 ? 24.501 13.594 -27.213 1.00 51.69 301 LEU A C 1
ATOM 2373 O O . LEU A 1 301 ? 23.958 13.469 -28.306 1.00 51.69 301 LEU A O 1
ATOM 2377 N N . ASN A 1 302 ? 24.858 12.533 -26.482 1.00 54.91 302 ASN A N 1
ATOM 2378 C CA . ASN A 1 302 ? 24.900 11.153 -26.995 1.00 54.91 302 ASN A CA 1
ATOM 2379 C C . ASN A 1 302 ? 23.797 10.232 -26.436 1.00 54.91 302 ASN A C 1
ATOM 2381 O O . ASN A 1 302 ? 23.978 9.017 -26.305 1.00 54.91 302 ASN A O 1
ATOM 2385 N N . PHE A 1 303 ? 22.639 10.797 -26.089 1.00 62.62 303 PHE A N 1
ATOM 2386 C CA . PHE A 1 303 ? 21.533 10.044 -25.502 1.00 62.62 303 PHE A CA 1
ATOM 2387 C C . PHE A 1 303 ? 20.626 9.423 -26.573 1.00 62.62 303 PHE A C 1
ATOM 2389 O O . PHE A 1 303 ? 19.917 10.133 -27.293 1.00 62.62 303 PHE A O 1
ATOM 2396 N N . TRP A 1 304 ? 20.637 8.089 -26.670 1.00 69.56 304 TRP A N 1
ATOM 2397 C CA . TRP A 1 304 ? 19.923 7.354 -27.722 1.00 69.56 304 TRP A CA 1
ATOM 2398 C C . TRP A 1 304 ? 18.531 6.856 -27.301 1.00 69.56 304 TRP A C 1
ATOM 2400 O O . TRP A 1 304 ? 17.768 6.434 -28.173 1.00 69.56 304 TRP A O 1
ATOM 2410 N N . ALA A 1 305 ? 18.162 6.921 -26.010 1.00 74.81 305 ALA A N 1
ATOM 2411 C CA . ALA A 1 305 ? 16.843 6.470 -25.558 1.00 74.81 305 ALA A CA 1
ATOM 2412 C C . ALA A 1 305 ? 16.277 7.184 -24.319 1.00 74.81 305 ALA A C 1
ATOM 2414 O O . ALA A 1 305 ? 16.821 7.032 -23.233 1.00 74.81 305 ALA A O 1
ATOM 2415 N N . THR A 1 306 ? 15.121 7.846 -24.425 1.00 79.50 306 THR A N 1
ATOM 2416 C CA . THR A 1 306 ? 14.394 8.399 -23.269 1.00 79.50 306 THR A CA 1
ATOM 2417 C C . THR A 1 306 ? 13.544 7.340 -22.566 1.00 79.50 306 THR A C 1
ATOM 2419 O O . THR A 1 306 ? 13.023 6.416 -23.192 1.00 79.50 306 THR A O 1
ATOM 2422 N N . TRP A 1 307 ? 13.404 7.477 -21.244 1.00 81.25 307 TRP A N 1
ATOM 2423 C CA . TRP A 1 307 ? 12.629 6.565 -20.406 1.00 81.25 307 TRP A CA 1
ATOM 2424 C C . TRP A 1 307 ? 11.644 7.349 -19.555 1.00 81.25 307 TRP A C 1
ATOM 2426 O O . TRP A 1 307 ? 12.040 8.163 -18.721 1.00 81.25 307 TRP A O 1
ATOM 2436 N N . LYS A 1 308 ? 10.359 7.067 -19.742 1.00 86.38 308 LYS A N 1
ATOM 2437 C CA . LYS A 1 308 ? 9.284 7.573 -18.901 1.00 86.38 308 LYS A CA 1
ATOM 2438 C C . LYS A 1 308 ? 8.573 6.383 -18.270 1.00 86.38 308 LYS A C 1
ATOM 2440 O O . LYS A 1 308 ? 7.967 5.576 -18.967 1.00 86.38 308 LYS A O 1
ATOM 2445 N N . ILE A 1 309 ? 8.682 6.259 -16.953 1.00 87.44 309 ILE A N 1
ATOM 2446 C CA . ILE A 1 309 ? 8.095 5.154 -16.195 1.00 87.44 309 ILE A CA 1
ATOM 2447 C C . ILE A 1 309 ? 7.165 5.756 -15.156 1.00 87.44 309 ILE A C 1
ATOM 2449 O O . ILE A 1 309 ? 7.589 6.592 -14.363 1.00 87.44 309 ILE A O 1
ATOM 2453 N N . GLU A 1 310 ? 5.904 5.346 -15.180 1.00 89.38 310 GLU A N 1
ATOM 2454 C CA . GLU A 1 310 ? 4.877 5.861 -14.284 1.00 89.38 310 GLU A CA 1
ATOM 2455 C C . GLU A 1 310 ? 4.131 4.710 -13.615 1.00 89.38 310 GLU A C 1
ATOM 2457 O O . GLU A 1 310 ? 3.779 3.717 -14.247 1.00 89.38 310 GLU A O 1
ATOM 2462 N N . ASP A 1 311 ? 3.854 4.870 -12.326 1.00 89.94 311 ASP A N 1
ATOM 2463 C CA . ASP A 1 311 ? 2.916 4.031 -11.588 1.00 89.94 311 ASP A CA 1
ATOM 2464 C C . ASP A 1 311 ? 1.742 4.912 -11.175 1.00 89.94 311 ASP A C 1
ATOM 2466 O O . ASP A 1 311 ? 1.931 5.941 -10.516 1.00 89.94 311 ASP A O 1
ATOM 2470 N N . THR A 1 312 ? 0.545 4.543 -11.622 1.00 87.75 312 THR A N 1
ATOM 2471 C CA . THR A 1 312 ? -0.713 5.242 -11.315 1.00 87.75 312 THR A CA 1
ATOM 2472 C C . THR A 1 312 ? -1.555 4.509 -10.275 1.00 87.75 312 THR A C 1
ATOM 2474 O O . THR A 1 312 ? -2.634 4.982 -9.909 1.00 87.75 312 THR A O 1
ATOM 2477 N N . GLY A 1 313 ? -1.029 3.398 -9.761 1.00 87.62 313 GLY A N 1
ATOM 2478 C CA . GLY A 1 313 ? -1.692 2.528 -8.819 1.00 87.62 313 GLY A CA 1
ATOM 2479 C C . GLY A 1 313 ? -1.916 3.127 -7.439 1.00 87.62 313 GLY A C 1
ATOM 2480 O O . GLY A 1 313 ? -1.278 4.092 -7.011 1.00 87.62 313 GLY A O 1
ATOM 2481 N N . ASN A 1 314 ? -2.836 2.495 -6.722 1.00 91.62 314 ASN A N 1
ATOM 2482 C CA . ASN A 1 314 ? -3.205 2.790 -5.352 1.00 91.62 314 ASN A CA 1
ATOM 2483 C C . ASN A 1 314 ? -3.504 1.482 -4.615 1.00 91.62 314 ASN A C 1
ATOM 2485 O O . ASN A 1 314 ? -4.158 0.591 -5.155 1.00 91.62 314 ASN A O 1
ATOM 2489 N N . ILE A 1 315 ? -3.072 1.393 -3.361 1.00 93.00 315 ILE A N 1
ATOM 2490 C CA . ILE A 1 315 ? -3.457 0.308 -2.459 1.00 93.00 315 ILE A CA 1
ATOM 2491 C C . ILE A 1 315 ? -4.304 0.910 -1.345 1.00 93.00 315 ILE A C 1
ATOM 2493 O O . ILE A 1 315 ? -3.818 1.731 -0.564 1.00 93.00 315 ILE A O 1
ATOM 2497 N N . THR A 1 316 ? -5.571 0.513 -1.269 1.00 94.44 316 THR A N 1
ATOM 2498 C CA . THR A 1 316 ? -6.466 0.973 -0.198 1.00 94.44 316 THR A CA 1
ATOM 2499 C C . THR A 1 316 ? -6.082 0.306 1.116 1.00 94.44 316 THR A C 1
ATOM 2501 O O . THR A 1 316 ? -5.933 -0.915 1.16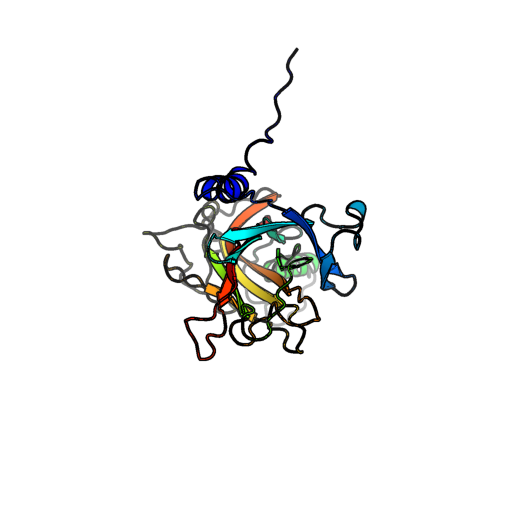5 1.00 94.44 316 THR A O 1
ATOM 2504 N N . VAL A 1 317 ? -5.947 1.098 2.177 1.00 95.94 317 VAL A N 1
ATOM 2505 C CA . VAL A 1 317 ? -5.631 0.636 3.531 1.00 95.94 317 VAL A CA 1
ATOM 2506 C C . VAL A 1 317 ? -6.903 0.690 4.359 1.00 95.94 317 VAL A C 1
ATOM 2508 O O . VAL A 1 317 ? -7.464 1.766 4.559 1.00 95.94 317 VAL A O 1
ATOM 2511 N N . ARG A 1 318 ? -7.372 -0.460 4.840 1.00 95.44 318 ARG A N 1
ATOM 2512 C CA . ARG A 1 318 ? -8.651 -0.530 5.550 1.00 95.44 318 ARG A CA 1
ATOM 2513 C C . ARG A 1 318 ? -8.638 -1.498 6.725 1.00 95.44 318 ARG A C 1
ATOM 2515 O O . ARG A 1 318 ? -7.951 -2.520 6.701 1.00 95.44 318 ARG A O 1
ATOM 2522 N N . LEU A 1 319 ? -9.445 -1.169 7.723 1.00 93.31 319 LEU A N 1
ATOM 2523 C CA . LEU A 1 319 ? -9.724 -1.995 8.889 1.00 93.31 319 LEU A CA 1
ATOM 2524 C C . LEU A 1 319 ? -11.141 -2.566 8.768 1.00 93.31 319 LEU A C 1
ATOM 2526 O O . LEU A 1 319 ? -12.099 -1.804 8.677 1.00 93.31 319 LEU A O 1
ATOM 2530 N N . ASP A 1 320 ? -11.272 -3.890 8.759 1.00 92.12 320 ASP A N 1
ATOM 2531 C CA . ASP A 1 320 ? -12.566 -4.580 8.792 1.00 92.12 320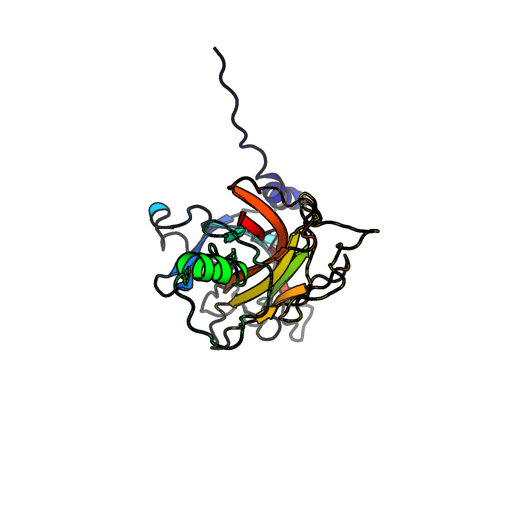 ASP A CA 1
ATOM 2532 C C . ASP A 1 320 ? -12.941 -4.887 10.259 1.00 92.12 320 ASP A C 1
ATOM 2534 O O . ASP A 1 320 ? -12.144 -5.495 10.980 1.00 92.12 320 ASP A O 1
ATOM 2538 N N . LEU A 1 321 ? -14.141 -4.471 10.675 1.00 86.38 321 LEU A N 1
ATOM 2539 C CA . LEU A 1 321 ? -14.760 -4.643 11.995 1.00 86.38 321 LEU A CA 1
ATOM 2540 C C . LEU A 1 321 ? -15.928 -5.640 11.936 1.00 86.38 321 LEU A C 1
ATOM 2542 O O . LEU A 1 321 ? -16.720 -5.608 10.959 1.00 86.38 321 LEU A O 1
#

Radius of gyration: 24.26 Å; Cα contacts (8 Å, |Δi|>4): 645; chains: 1; bounding box: 68×44×84 Å

Secondary structure (DSSP, 8-state):
---------TT-HHHHHHHHTTTTS-S---EEEEEEEEEEE-TTS-EEEEETTSS-GGG-SSGGGEEEEEEEEEE-TTS-EEEEEEE----EEEEE--S---------PPSS---S---HHHHHHHHHHHS-B-EEE-EEEEE--TT-----TTTSEEEEEEEEEEE-TTTB-EETTEE-B-SSPPTTS---EEBSS-TTEEEEEEEEEEE--SSS----EEE-----STT--EEEEE-TTSPEETTSSS---EEEEEEEEEEEEE--STT--PPPTT-EEEEEEEEEEEEEEE---S-TT---EEEEEEE---EEEEEE-

Foldseek 3Di:
DDDDDDDDPPPCPVVVCVVPVPVPDDDWDKDKDKFKWFWDQPPVRDTDIGGPPRDDCVPGPDNLRMWMKIWIWTADPVLFIEIEIETAAAAAWEFEQDDDQDADDPDPPPPDDDDDPPPVVVVVSPVSQQDKRWTPDWTKDKDACVPVDDADPQFWWFKKKWKFWAFDPPFFDDDPLWFDWDPAAPPVRAIWTATPVHRQKTKFKKKWKWKPPPPPDTDTDIGRDADGDPVDTHTRDMCVVPTDTCNDPPRDMMMMIMIMIMHMDGNDPPPDDDDDAFDKGFGTKMDMWMDIHRNPPDDPPPRRYHYHYTYPYIYTYMYGD

Sequence (321 aa):
MNKTLKRRVFRHTALYAAILMFSHTGGGGAQAETHNYAIVMNERNQLDVRRDGQYQKSTLKDKDRERKFIYTSQKNSGGQQNNFISFDNTDTLVSRQSGTAVFGTATYLPPYGKVSGFDADGLQKRNNAVDWIHTTRAGLAGYAYTNVICRSSDQCPQLVYETKFAFSNKDLANNAGRLDRHSDPSRENSPIYKLKDHPWLGVSFNLGSENTVKNGNSFNRLISSFSEDNNNQTIVSTTRGHPISLGNQQREHTAMAYYLNAKLHLLDKKGIKDIAQGKTVDLGTLRPRVEAKVRRGGDLLNFWATWKIEDTGNITVRLDL

Nearest PDB structures (foldseek):
  2ha1-assembly1_A  TM=1.178E-01  e=3.242E+00  Homo sapiens

Organism: Neisseria meningitidis serogroup B (strain ATCC 13091 / M2091) (NCBI:txid862513)

Mean predicted aligned error: 12.62 Å